Protein AF-A0A433BKZ9-F1 (afdb_monomer)

Secondary structure (DSSP, 8-state):
-PPPPPPPPP-PPP-PPP-EEEEPEEEEEEEEEEEEGGGTEEEE--BTTBPPBSSEEEEEEEEEEEEETTEEEEEEEPPS-SSS-PPPSEEEEE-TTS-EEEEEP-HHHHHHHHHHHHHTT-EEPPGGGEEES-HHHHHHHS-GGGGGG-EE-SSGGGHHHIIIIIHHHHHHTT-EEEE-TT-----S-BS-EEEEE-TTT--EEEEEE-S-B-PPPPPPPP-PPPS------S--EEEETTEEEEHHHHHHHHHHH-GGGG-HHHHHHS-TT-EEEEE-TTS-EEEEEHHHHHHHHTT-

Structure (mmCIF, N/CA/C/O backbone):
data_AF-A0A433BKZ9-F1
#
_entry.id   AF-A0A433BKZ9-F1
#
loop_
_atom_site.group_PDB
_atom_site.id
_atom_site.type_symbol
_atom_site.label_atom_id
_atom_site.label_alt_id
_atom_site.label_comp_id
_atom_site.label_asym_id
_atom_site.label_entity_id
_atom_site.label_seq_id
_atom_site.pdbx_PDB_ins_code
_atom_site.Cartn_x
_atom_site.Cartn_y
_atom_site.Cartn_z
_atom_site.occupancy
_atom_site.B_iso_or_equiv
_atom_site.auth_seq_id
_atom_site.auth_comp_id
_atom_site.auth_asym_id
_atom_site.auth_atom_id
_atom_site.pdbx_PDB_model_num
ATOM 1 N N . MET A 1 1 ? 61.802 18.918 -57.176 1.00 47.59 1 MET A N 1
ATOM 2 C CA . MET A 1 1 ? 60.383 18.865 -56.761 1.00 47.59 1 MET A CA 1
ATOM 3 C C . MET A 1 1 ? 60.354 18.545 -55.275 1.00 47.59 1 MET A C 1
ATOM 5 O O . MET A 1 1 ? 60.933 17.523 -54.923 1.00 47.59 1 MET A O 1
ATOM 9 N N . PRO A 1 2 ? 59.812 19.404 -54.397 1.00 45.00 2 PRO A N 1
ATOM 10 C CA . PRO A 1 2 ? 59.740 19.083 -52.977 1.00 45.00 2 PRO A CA 1
ATOM 11 C C . PRO A 1 2 ? 58.643 18.036 -52.744 1.00 45.00 2 PRO A C 1
ATOM 13 O O . PRO A 1 2 ? 57.582 18.091 -53.365 1.00 45.00 2 PRO A O 1
ATOM 16 N N . ALA A 1 3 ? 58.940 17.051 -51.897 1.00 45.91 3 ALA A N 1
ATOM 17 C CA . ALA A 1 3 ? 58.036 15.965 -51.545 1.00 45.91 3 ALA A CA 1
ATOM 18 C C . ALA A 1 3 ? 56.824 16.497 -50.761 1.00 45.91 3 ALA A C 1
ATOM 20 O O . ALA A 1 3 ? 56.976 17.301 -49.842 1.00 45.91 3 ALA A O 1
ATOM 21 N N . LEU A 1 4 ? 55.626 16.044 -51.139 1.00 51.12 4 LEU A N 1
ATOM 22 C CA . LEU A 1 4 ? 54.387 16.284 -50.398 1.00 51.12 4 LEU A CA 1
ATOM 23 C C . LEU A 1 4 ? 54.501 15.706 -48.974 1.00 51.12 4 LEU A C 1
ATOM 25 O O . LEU A 1 4 ? 55.017 14.596 -48.819 1.00 51.12 4 LEU A O 1
ATOM 29 N N . PRO A 1 5 ? 54.016 16.415 -47.939 1.00 57.09 5 PRO A N 1
ATOM 30 C CA . PRO A 1 5 ? 53.980 15.881 -46.584 1.00 57.09 5 PRO A CA 1
ATOM 31 C C . PRO A 1 5 ? 53.014 14.684 -46.494 1.00 57.09 5 PRO A C 1
ATOM 33 O O . PRO A 1 5 ? 52.043 14.617 -47.256 1.00 57.09 5 PRO A O 1
ATOM 36 N N . PRO A 1 6 ? 53.256 13.734 -45.571 1.00 55.88 6 PRO A N 1
ATOM 37 C CA . PRO A 1 6 ? 52.400 12.569 -45.403 1.00 55.88 6 PRO A CA 1
ATOM 38 C C . PRO A 1 6 ? 50.992 12.991 -44.975 1.00 55.88 6 PRO A C 1
ATOM 40 O O . PRO A 1 6 ? 50.806 13.830 -44.092 1.00 55.88 6 PRO A O 1
ATOM 43 N N . SER A 1 7 ? 49.997 12.395 -45.626 1.00 55.34 7 SER A N 1
ATOM 44 C CA . SER A 1 7 ? 48.578 12.559 -45.328 1.00 55.34 7 SER A CA 1
ATOM 45 C C . SER A 1 7 ? 48.317 12.173 -43.870 1.00 55.34 7 SER A C 1
ATOM 47 O O . SER A 1 7 ? 48.603 11.045 -43.470 1.00 55.34 7 SER A O 1
ATOM 49 N N . LEU A 1 8 ? 47.775 13.096 -43.071 1.00 53.03 8 LEU A N 1
ATOM 50 C CA . LEU A 1 8 ? 47.242 12.760 -41.751 1.00 53.03 8 LEU A CA 1
ATOM 51 C C . LEU A 1 8 ? 46.158 11.679 -41.920 1.00 53.03 8 LEU A C 1
ATOM 53 O O . LEU A 1 8 ? 45.312 11.817 -42.811 1.00 53.03 8 LEU A O 1
ATOM 57 N N . PRO A 1 9 ? 46.159 10.611 -41.101 1.00 56.88 9 PRO A N 1
ATOM 58 C CA . PRO A 1 9 ? 45.081 9.634 -41.129 1.00 56.88 9 PRO A CA 1
ATOM 59 C C . PRO A 1 9 ? 43.752 10.340 -40.820 1.00 56.88 9 PRO A C 1
ATOM 61 O O . PRO A 1 9 ? 43.748 11.318 -40.064 1.00 56.88 9 PRO A O 1
ATOM 64 N N . PRO A 1 10 ? 42.620 9.878 -41.381 1.00 52.62 10 PRO A N 1
ATOM 65 C CA . PRO A 1 10 ? 41.327 10.461 -41.067 1.00 52.62 10 PRO A CA 1
ATOM 66 C C . PRO A 1 10 ? 41.114 10.397 -39.554 1.00 52.62 10 PRO A C 1
ATOM 68 O O . PRO A 1 10 ? 41.170 9.324 -38.947 1.00 52.62 10 PRO A O 1
ATOM 71 N N . SER A 1 11 ? 40.889 11.557 -38.940 1.00 53.94 11 SER A N 1
ATOM 72 C CA . SER A 1 11 ? 40.415 11.644 -37.569 1.00 53.94 11 SER A CA 1
ATOM 73 C C . SER A 1 11 ? 39.039 10.989 -37.523 1.00 53.94 11 SER A C 1
ATOM 75 O O . SER A 1 11 ? 38.030 11.561 -37.935 1.00 53.94 11 SER A O 1
ATOM 77 N N . PHE A 1 12 ? 38.989 9.744 -37.054 1.00 46.69 12 PHE A N 1
ATOM 78 C CA . PHE A 1 12 ? 37.719 9.147 -36.681 1.00 46.69 12 PHE A CA 1
ATOM 79 C C . PHE A 1 12 ? 37.115 10.042 -35.592 1.00 46.69 12 PHE A C 1
ATOM 81 O O . PHE A 1 12 ? 37.808 10.333 -34.610 1.00 46.69 12 PHE A O 1
ATOM 88 N N . PRO A 1 13 ? 35.862 10.511 -35.739 1.00 52.56 13 PRO A N 1
ATOM 89 C CA . PRO A 1 13 ? 35.204 11.201 -34.642 1.00 52.56 13 PRO A CA 1
ATOM 90 C C . PRO A 1 13 ? 35.252 10.283 -33.413 1.00 52.56 13 PRO A C 1
ATOM 92 O O . PRO A 1 13 ? 35.199 9.056 -33.583 1.00 52.56 13 PRO A O 1
ATOM 95 N N . PRO A 1 14 ? 35.356 10.826 -32.185 1.00 48.19 14 PRO A N 1
ATOM 96 C CA . PRO A 1 14 ? 35.257 9.998 -30.991 1.00 48.19 14 PRO A CA 1
ATOM 97 C C . PRO A 1 14 ? 33.993 9.151 -31.135 1.00 48.19 14 PRO A C 1
ATOM 99 O O . PRO A 1 14 ? 32.916 9.697 -31.402 1.00 48.19 14 PRO A O 1
ATOM 102 N N . ARG A 1 15 ? 34.138 7.817 -31.069 1.00 47.16 15 ARG A N 1
ATOM 103 C CA . ARG A 1 15 ? 33.003 6.891 -31.110 1.00 47.16 15 ARG A CA 1
ATOM 104 C C . ARG A 1 15 ? 31.993 7.423 -30.104 1.00 47.16 15 ARG A C 1
ATOM 106 O O . ARG A 1 15 ? 32.271 7.404 -28.907 1.00 47.16 15 ARG A O 1
ATOM 113 N N . ARG A 1 16 ? 30.852 7.932 -30.585 1.00 50.72 16 ARG A N 1
ATOM 114 C CA . ARG A 1 16 ? 29.724 8.231 -29.703 1.00 50.72 16 ARG A CA 1
ATOM 115 C C . ARG A 1 16 ? 29.501 6.946 -28.905 1.00 50.72 16 ARG A C 1
ATOM 117 O O . ARG A 1 16 ? 29.380 5.906 -29.561 1.00 50.72 16 ARG A O 1
ATOM 124 N N . PRO A 1 17 ? 29.540 6.967 -27.560 1.00 55.03 17 PRO A N 1
ATOM 125 C CA . PRO A 1 17 ? 29.264 5.767 -26.788 1.00 55.03 17 PRO A CA 1
ATOM 126 C C . PRO A 1 17 ? 27.938 5.209 -27.306 1.00 55.03 17 PRO A C 1
ATOM 128 O O . PRO A 1 17 ? 26.942 5.932 -27.384 1.00 55.03 17 PRO A O 1
ATOM 131 N N . GLY A 1 18 ? 27.983 3.986 -27.837 1.00 60.47 18 GLY A N 1
ATOM 132 C CA . GLY A 1 18 ? 26.833 3.388 -28.502 1.00 60.47 18 GLY A CA 1
ATOM 133 C C . GLY A 1 18 ? 25.679 3.313 -27.513 1.00 60.47 18 GLY A C 1
ATOM 134 O O . GLY A 1 18 ? 25.880 2.890 -26.379 1.00 60.47 18 GLY A O 1
ATOM 135 N N . LEU A 1 19 ? 24.487 3.744 -27.929 1.00 64.69 19 LEU A N 1
ATOM 136 C CA . LEU A 1 19 ? 23.288 3.649 -27.104 1.00 64.69 19 LEU A CA 1
ATOM 137 C C . LEU A 1 19 ? 22.998 2.165 -26.848 1.00 64.69 19 LEU A C 1
ATOM 139 O O . LEU A 1 19 ? 22.532 1.452 -27.742 1.00 64.69 19 LEU A O 1
ATOM 143 N N . ARG A 1 20 ? 23.309 1.682 -25.644 1.00 79.00 20 ARG A N 1
ATOM 144 C CA . ARG A 1 20 ? 23.041 0.295 -25.268 1.00 79.00 20 ARG A CA 1
ATOM 145 C C . ARG A 1 20 ? 21.554 0.160 -24.975 1.00 79.00 20 ARG A C 1
ATOM 147 O O . ARG A 1 20 ? 21.018 0.871 -24.133 1.00 79.00 20 ARG A O 1
ATOM 154 N N . THR A 1 21 ? 20.893 -0.756 -25.666 1.00 81.56 21 THR A N 1
ATOM 155 C CA . THR A 1 21 ? 19.464 -1.017 -25.472 1.00 81.56 21 THR A CA 1
ATOM 156 C C . THR A 1 21 ? 19.288 -2.191 -24.518 1.00 81.56 21 THR A C 1
ATOM 158 O O . THR A 1 21 ? 19.955 -3.215 -24.676 1.00 81.56 21 THR A O 1
ATOM 161 N N . VAL A 1 22 ? 18.419 -2.043 -23.520 1.00 83.94 22 VAL A N 1
ATOM 162 C CA . VAL A 1 22 ? 18.112 -3.088 -22.536 1.00 83.94 22 VAL A CA 1
ATOM 163 C C . VAL A 1 22 ? 16.607 -3.261 -22.396 1.00 83.94 22 VAL A C 1
ATOM 165 O O . VAL A 1 22 ? 15.847 -2.292 -22.414 1.00 83.94 22 VAL A O 1
ATOM 168 N N . GLN A 1 23 ? 16.178 -4.508 -22.241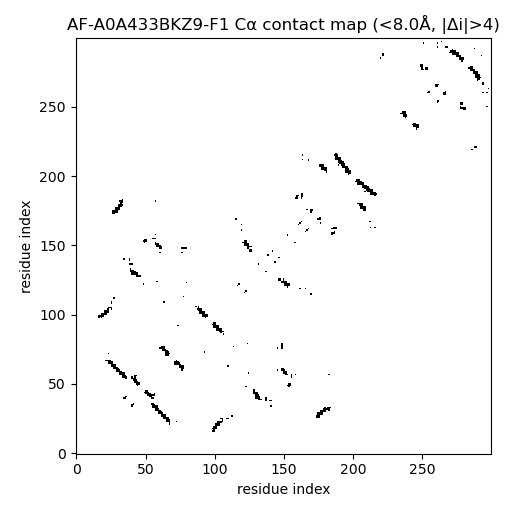 1.00 84.94 23 GLN A N 1
ATOM 169 C CA . GLN A 1 23 ? 14.799 -4.841 -21.918 1.00 84.94 23 GLN A CA 1
ATOM 170 C C . GLN A 1 23 ? 14.713 -5.097 -20.416 1.00 84.94 23 GLN A C 1
ATOM 172 O O . GLN A 1 23 ? 15.353 -6.016 -19.907 1.00 84.94 23 GLN A O 1
ATOM 177 N N . GLY A 1 24 ? 13.973 -4.250 -19.703 1.00 80.62 24 GLY A N 1
ATOM 178 C CA . GLY A 1 24 ? 13.767 -4.416 -18.269 1.00 80.62 24 GLY A CA 1
ATOM 179 C C . GLY A 1 24 ? 12.511 -5.227 -17.984 1.00 80.62 24 GLY A C 1
ATOM 180 O O . GLY A 1 24 ? 11.490 -5.060 -18.649 1.00 80.62 24 GLY A O 1
ATOM 181 N N . ARG A 1 25 ? 12.570 -6.079 -16.961 1.00 86.88 25 ARG A N 1
ATOM 182 C CA . ARG A 1 25 ? 11.393 -6.751 -16.412 1.00 86.88 25 ARG A CA 1
ATOM 183 C C . ARG A 1 25 ? 10.688 -5.807 -15.446 1.00 86.88 25 ARG A C 1
ATOM 185 O O . ARG A 1 25 ? 11.278 -5.402 -14.441 1.00 86.88 25 ARG A O 1
ATOM 192 N N . LEU A 1 26 ? 9.421 -5.504 -15.712 1.00 89.31 26 LEU A N 1
ATOM 193 C CA . LEU A 1 26 ? 8.591 -4.757 -14.774 1.00 89.31 26 LEU A CA 1
ATOM 194 C C . LEU A 1 26 ? 8.336 -5.596 -13.516 1.00 89.31 26 LEU A C 1
ATOM 196 O O . LEU A 1 26 ? 7.917 -6.749 -13.587 1.00 89.31 26 LEU A O 1
ATOM 200 N N . THR A 1 27 ? 8.589 -5.005 -12.356 1.00 88.12 27 THR A N 1
ATOM 201 C CA . THR A 1 27 ? 8.263 -5.570 -11.048 1.00 88.12 27 THR A CA 1
ATOM 202 C C . THR A 1 27 ? 7.540 -4.494 -10.243 1.00 88.12 27 THR A C 1
ATOM 204 O O . THR A 1 27 ? 8.201 -3.676 -9.609 1.00 88.12 27 THR A O 1
ATOM 207 N N . PRO A 1 28 ? 6.202 -4.432 -10.288 1.00 91.62 28 PRO A N 1
ATOM 208 C CA . PRO A 1 28 ? 5.446 -3.428 -9.548 1.00 91.62 28 PRO A CA 1
ATOM 209 C C . PRO A 1 28 ? 5.763 -3.467 -8.052 1.00 91.62 28 PRO A C 1
ATOM 211 O O . PRO A 1 28 ? 5.896 -4.549 -7.480 1.00 91.62 28 PRO A O 1
ATOM 214 N N . CYS A 1 29 ? 5.872 -2.306 -7.416 1.00 90.69 29 CYS A N 1
ATOM 215 C CA . CYS A 1 29 ? 6.110 -2.187 -5.984 1.00 90.69 29 CYS A CA 1
ATOM 216 C C . CYS A 1 29 ? 4.952 -1.428 -5.334 1.00 90.69 29 CYS A C 1
ATOM 218 O O . CYS A 1 29 ? 4.802 -0.229 -5.555 1.00 90.69 29 CYS A O 1
ATOM 220 N N . LEU A 1 30 ? 4.134 -2.128 -4.551 1.00 92.94 30 LEU A N 1
ATOM 221 C CA . LEU A 1 30 ? 3.094 -1.543 -3.712 1.00 92.94 30 LEU A CA 1
ATOM 222 C C . LEU A 1 30 ? 3.681 -1.275 -2.328 1.00 92.94 30 LEU A C 1
ATOM 224 O O . LEU A 1 30 ? 4.137 -2.205 -1.664 1.00 92.94 30 LEU A O 1
ATOM 228 N N . THR A 1 31 ? 3.626 -0.028 -1.873 1.00 91.38 31 THR A N 1
ATOM 229 C CA . THR A 1 31 ? 3.987 0.327 -0.498 1.00 91.38 31 THR A CA 1
ATOM 230 C C . THR A 1 31 ? 2.745 0.710 0.291 1.00 91.38 31 THR A C 1
ATOM 232 O O . THR A 1 31 ? 1.930 1.487 -0.200 1.00 91.38 31 THR A O 1
ATOM 235 N N . LEU A 1 32 ? 2.613 0.173 1.503 1.00 92.81 32 LEU A N 1
ATOM 236 C CA . LEU A 1 32 ? 1.505 0.398 2.429 1.00 92.81 32 LEU A CA 1
ATOM 237 C C . LEU A 1 32 ? 2.003 1.098 3.693 1.00 92.81 32 LEU A C 1
ATOM 239 O O . LEU A 1 32 ? 3.013 0.701 4.275 1.00 92.81 32 LEU A O 1
ATOM 243 N N . GLN A 1 33 ? 1.268 2.108 4.143 1.00 92.06 33 GLN A N 1
ATOM 244 C CA . GLN A 1 33 ? 1.552 2.839 5.373 1.00 92.06 33 GLN A CA 1
ATOM 245 C C . GLN A 1 33 ? 0.253 3.190 6.076 1.00 92.06 33 GLN A C 1
ATOM 247 O O . GLN A 1 33 ? -0.697 3.658 5.453 1.00 92.06 33 GLN A O 1
ATOM 252 N N . THR A 1 34 ? 0.237 3.018 7.389 1.00 92.81 34 THR A N 1
ATOM 253 C CA . THR A 1 34 ? -0.870 3.464 8.222 1.00 92.81 34 THR A CA 1
ATOM 254 C C . THR A 1 34 ? -0.475 4.753 8.926 1.00 92.81 34 THR A C 1
ATOM 256 O O . THR A 1 34 ? 0.483 4.765 9.689 1.00 92.81 34 THR A O 1
ATOM 259 N N . LEU A 1 35 ? -1.198 5.836 8.641 1.00 91.88 35 LEU A N 1
ATOM 260 C CA . LEU A 1 35 ? -0.990 7.152 9.238 1.00 91.88 35 LEU A CA 1
ATOM 261 C C . LEU A 1 35 ? -1.921 7.340 10.436 1.00 91.88 35 LEU A C 1
ATOM 263 O O . LEU A 1 35 ? -3.109 7.013 10.372 1.00 91.88 35 LEU A O 1
ATOM 267 N N . SER A 1 36 ? -1.383 7.895 11.513 1.00 91.31 36 SER A N 1
ATOM 268 C CA . SER A 1 36 ? -2.059 8.080 12.795 1.00 91.31 36 SER A CA 1
ATOM 269 C C . SER A 1 36 ? -1.853 9.494 13.349 1.00 91.31 36 SER A C 1
ATOM 271 O O . SER A 1 36 ? -1.131 10.319 12.783 1.00 91.31 36 SER A O 1
ATOM 273 N N . ARG A 1 37 ? -2.434 9.775 14.523 1.00 89.12 37 ARG A N 1
ATOM 274 C CA . ARG A 1 37 ? -2.154 11.025 15.253 1.00 89.12 37 ARG A CA 1
ATOM 275 C C . ARG A 1 37 ? -0.677 11.198 15.619 1.00 89.12 37 ARG A C 1
ATOM 277 O O . ARG A 1 37 ? -0.237 12.339 15.740 1.00 89.12 37 ARG A O 1
ATOM 284 N N . GLY A 1 38 ? 0.071 10.102 15.788 1.00 87.19 38 GLY A N 1
ATOM 285 C CA . GLY A 1 38 ? 1.512 10.141 16.061 1.00 87.19 38 GLY A CA 1
ATOM 286 C C . GLY A 1 38 ? 2.309 10.755 14.908 1.00 87.19 38 GLY A C 1
ATOM 287 O O . GLY A 1 38 ? 3.248 11.505 15.146 1.00 87.19 38 GLY A O 1
ATOM 288 N N . ASP A 1 39 ? 1.847 10.539 13.676 1.00 87.69 39 ASP A N 1
ATOM 289 C CA . ASP A 1 39 ? 2.421 11.103 12.447 1.00 87.69 39 ASP A CA 1
ATOM 290 C C . ASP A 1 39 ? 1.936 12.540 12.183 1.00 87.69 39 ASP A C 1
ATOM 292 O O . ASP A 1 39 ? 2.302 13.176 11.199 1.00 87.69 39 ASP A O 1
ATOM 296 N N . GLY A 1 40 ? 1.070 13.065 13.054 1.00 89.56 40 GLY A N 1
ATOM 297 C CA . GLY A 1 40 ? 0.454 14.377 12.917 1.00 89.56 40 GLY A CA 1
ATOM 298 C C . GLY A 1 40 ? -0.753 14.427 11.982 1.00 89.56 40 GLY A C 1
ATOM 299 O O . GLY A 1 40 ? -1.199 15.525 11.639 1.00 89.56 40 GLY A O 1
ATOM 300 N N . LEU A 1 41 ? -1.314 13.274 11.610 1.00 93.25 41 LEU A N 1
ATOM 301 C CA . LEU A 1 41 ? -2.577 13.202 10.886 1.00 93.25 41 LEU A CA 1
ATOM 302 C C . LEU A 1 41 ? -3.756 13.534 11.819 1.00 93.25 41 LEU A C 1
ATOM 304 O O . LEU A 1 41 ? -3.867 13.033 12.939 1.00 93.25 41 LEU A O 1
ATOM 308 N N . LEU A 1 42 ? -4.668 14.374 11.340 1.00 92.81 42 LEU A N 1
ATOM 309 C CA . LEU A 1 42 ? -5.915 14.733 12.016 1.00 92.81 42 LEU A CA 1
ATOM 310 C C . LEU A 1 42 ? -7.114 13.941 11.491 1.00 92.81 42 LEU A C 1
ATOM 312 O O . LEU A 1 42 ? -8.067 13.732 12.241 1.00 92.81 42 LEU A O 1
ATOM 316 N N . GLY A 1 43 ? -7.060 13.508 10.230 1.00 93.00 43 GLY A N 1
ATOM 317 C CA . GLY A 1 43 ? -8.081 12.677 9.606 1.00 93.00 43 GLY A CA 1
ATOM 318 C C . GLY A 1 43 ? -8.079 12.760 8.081 1.00 93.00 43 GLY A C 1
ATOM 319 O O . GLY A 1 43 ? -7.212 13.381 7.468 1.00 93.00 43 GLY A O 1
ATOM 320 N N . LEU A 1 44 ? -9.095 12.158 7.472 1.00 94.88 44 LEU A N 1
ATOM 321 C CA . LEU A 1 44 ? -9.373 12.193 6.037 1.00 94.88 44 LEU A CA 1
ATOM 322 C C . LEU A 1 44 ? -10.712 12.892 5.790 1.00 94.88 44 LEU A C 1
ATOM 324 O O . LEU A 1 44 ? -11.710 12.567 6.437 1.00 94.88 44 LEU A O 1
ATOM 328 N N . LEU A 1 45 ? -10.734 13.843 4.857 1.00 93.94 45 LEU A N 1
ATOM 329 C CA . LEU A 1 45 ? -11.966 14.459 4.363 1.00 93.94 45 LEU A CA 1
ATOM 330 C C . LEU A 1 45 ? -12.739 13.500 3.450 1.00 93.94 45 LEU A C 1
ATOM 332 O O . LEU A 1 45 ? -12.159 12.673 2.749 1.00 93.94 45 LEU A O 1
ATOM 336 N N . ARG A 1 46 ? -14.067 13.649 3.418 1.00 92.06 46 ARG A N 1
ATOM 337 C CA . ARG A 1 46 ? -14.925 12.914 2.481 1.00 92.06 46 ARG A CA 1
ATOM 338 C C . ARG A 1 46 ? -14.584 13.289 1.035 1.00 92.06 46 ARG A C 1
ATOM 340 O O . ARG A 1 46 ? -14.605 14.470 0.700 1.00 92.06 46 ARG A O 1
ATOM 347 N N . ASP A 1 47 ? -14.394 12.293 0.171 1.00 88.75 47 ASP A N 1
ATOM 348 C CA . ASP A 1 47 ? -14.217 12.487 -1.276 1.00 88.75 47 ASP A CA 1
ATOM 349 C C . ASP A 1 47 ? -14.568 11.243 -2.078 1.00 88.75 47 ASP A C 1
ATOM 351 O O . ASP A 1 47 ? -14.008 10.174 -1.852 1.00 88.75 47 ASP A O 1
ATOM 355 N N . GLY A 1 48 ? -15.474 11.386 -3.046 1.00 88.69 48 GLY A N 1
ATOM 356 C CA . GLY A 1 48 ? -15.925 10.271 -3.875 1.00 88.69 48 GLY A CA 1
ATOM 357 C C . GLY A 1 48 ? -16.371 9.072 -3.031 1.00 88.69 48 GLY A C 1
ATOM 358 O O . GLY A 1 48 ? -17.360 9.155 -2.302 1.00 88.69 48 GLY A O 1
ATOM 359 N N . VAL A 1 49 ? -15.625 7.969 -3.139 1.00 90.81 49 VAL A N 1
ATOM 360 C CA . VAL A 1 49 ? -15.867 6.705 -2.418 1.00 90.81 49 VAL A CA 1
ATOM 361 C C . VAL A 1 49 ? -15.362 6.708 -0.971 1.00 90.81 49 VAL A C 1
ATOM 363 O O . VAL A 1 49 ? -15.700 5.807 -0.207 1.00 90.81 49 VAL A O 1
ATOM 366 N N . PHE A 1 50 ? -14.553 7.693 -0.579 1.00 92.94 50 PHE A N 1
ATOM 367 C CA . PHE A 1 50 ? -13.980 7.781 0.759 1.00 92.94 50 PHE A CA 1
ATOM 368 C C . PHE A 1 50 ? -14.924 8.518 1.708 1.00 92.94 50 PHE A C 1
ATOM 370 O O . PHE A 1 50 ? -15.246 9.695 1.513 1.00 92.94 50 PHE A O 1
ATOM 377 N N . GLY A 1 51 ? -15.347 7.824 2.766 1.00 90.25 51 GLY A N 1
ATOM 378 C CA . GLY A 1 51 ? -15.959 8.450 3.936 1.00 90.25 51 GLY A CA 1
ATOM 379 C C . GLY A 1 51 ? -14.916 9.164 4.810 1.00 90.25 51 GLY A C 1
ATOM 380 O O . GLY A 1 51 ? -13.721 8.883 4.688 1.00 90.25 51 GLY A O 1
ATOM 381 N N . PRO A 1 52 ? -15.341 10.080 5.700 1.00 91.19 52 PRO A N 1
ATOM 382 C CA . PRO A 1 52 ? -14.425 10.728 6.631 1.00 91.19 52 PRO A CA 1
ATOM 383 C C . PRO A 1 52 ? -13.822 9.713 7.618 1.00 91.19 52 PRO A C 1
ATOM 385 O O . PRO A 1 52 ? -14.523 8.815 8.085 1.00 91.19 52 PRO A O 1
ATOM 388 N N . ARG A 1 53 ? -12.538 9.873 7.963 1.00 90.44 53 ARG A N 1
ATOM 389 C CA . ARG A 1 53 ? -11.821 9.054 8.969 1.00 90.44 53 ARG A CA 1
ATOM 390 C C . ARG A 1 53 ? -11.114 9.952 9.973 1.00 90.44 53 ARG A C 1
ATOM 392 O O . ARG A 1 53 ? -10.637 11.015 9.584 1.00 90.44 53 ARG A O 1
ATOM 399 N N . GLY A 1 54 ? -11.069 9.556 11.246 1.00 77.50 54 GLY A N 1
ATOM 400 C CA . GLY A 1 54 ? -10.685 10.468 12.335 1.00 77.50 54 GLY A CA 1
ATOM 401 C C . GLY A 1 54 ? -9.411 10.123 13.105 1.00 77.50 54 GLY A C 1
ATOM 402 O O . GLY A 1 54 ? -8.805 11.012 13.697 1.00 77.50 54 GLY A O 1
ATOM 403 N N . ASP A 1 55 ? -9.016 8.861 13.158 1.00 80.38 55 ASP A N 1
ATOM 404 C CA . ASP A 1 55 ? -7.947 8.355 14.026 1.00 80.38 55 ASP A CA 1
ATOM 405 C C . ASP A 1 55 ? -6.812 7.704 13.238 1.00 80.38 55 ASP A C 1
ATOM 407 O O . ASP A 1 55 ? -5.642 7.881 13.588 1.00 80.38 55 ASP A O 1
ATOM 411 N N . GLN A 1 56 ? -7.164 7.003 12.164 1.00 89.44 56 GLN A N 1
ATOM 412 C CA . GLN A 1 56 ? -6.240 6.233 11.355 1.00 89.44 56 GLN A CA 1
ATOM 413 C C . GLN A 1 56 ? -6.629 6.288 9.876 1.00 89.44 56 GLN A C 1
ATOM 415 O O . GLN A 1 56 ? -7.807 6.199 9.518 1.00 89.44 56 GLN A O 1
ATOM 420 N N . VAL A 1 57 ? -5.631 6.448 9.009 1.00 93.81 57 VAL A N 1
ATOM 421 C CA . VAL A 1 57 ? -5.812 6.373 7.558 1.00 93.81 57 VAL A CA 1
ATOM 422 C C . VAL A 1 57 ? -4.672 5.571 6.963 1.00 93.81 57 VAL A C 1
ATOM 424 O O . VAL A 1 57 ? -3.521 6.009 6.965 1.00 93.81 57 VAL A O 1
ATOM 427 N N . THR A 1 58 ? -4.991 4.411 6.407 1.00 94.38 58 THR A N 1
ATOM 428 C CA . THR A 1 58 ? -4.024 3.649 5.625 1.00 94.38 58 THR A CA 1
ATOM 429 C C . THR A 1 58 ? -3.992 4.148 4.191 1.00 94.38 58 THR A C 1
ATOM 431 O O . THR A 1 58 ? -5.014 4.251 3.503 1.00 94.38 58 THR A O 1
ATOM 434 N N . VAL A 1 59 ? -2.785 4.470 3.746 1.00 94.06 59 VAL A N 1
ATOM 435 C CA . VAL A 1 59 ? -2.465 4.944 2.407 1.00 94.06 59 VAL A CA 1
ATOM 436 C C . VAL A 1 59 ? -1.516 3.968 1.732 1.00 94.06 59 VAL A C 1
ATOM 438 O O . VAL A 1 59 ? -0.736 3.262 2.375 1.00 94.06 59 VAL A O 1
ATOM 441 N N . ALA A 1 60 ? -1.588 3.941 0.413 1.00 93.81 60 ALA A N 1
ATOM 442 C CA . ALA A 1 60 ? -0.721 3.151 -0.428 1.00 93.81 60 ALA A CA 1
ATOM 443 C C . ALA A 1 60 ? -0.182 3.996 -1.579 1.00 93.81 60 ALA A C 1
ATOM 445 O O . ALA A 1 60 ? -0.835 4.935 -2.031 1.00 93.81 60 ALA A O 1
ATOM 446 N N . TRP A 1 61 ? 0.985 3.646 -2.095 1.00 91.50 61 TRP A N 1
ATOM 447 C CA . TRP A 1 61 ? 1.473 4.157 -3.373 1.00 91.50 61 TRP A CA 1
ATOM 448 C C . TRP A 1 61 ? 2.141 3.036 -4.148 1.00 91.50 61 TRP A C 1
ATOM 450 O O . TRP A 1 61 ? 2.537 2.014 -3.582 1.00 91.50 61 TRP A O 1
ATOM 460 N N . VAL A 1 62 ? 2.224 3.225 -5.462 1.00 90.62 62 VAL A N 1
ATOM 461 C CA . VAL A 1 62 ? 2.754 2.213 -6.369 1.00 90.62 62 VAL A CA 1
ATOM 462 C C . VAL A 1 62 ? 3.850 2.800 -7.233 1.00 90.62 62 VAL A C 1
ATOM 464 O O . VAL A 1 62 ? 3.699 3.874 -7.814 1.00 90.62 62 VAL A O 1
ATOM 467 N N . ASP A 1 63 ? 4.933 2.045 -7.337 1.00 87.19 63 ASP A N 1
ATOM 468 C CA . ASP A 1 63 ? 6.083 2.324 -8.175 1.00 87.19 63 ASP A CA 1
ATOM 469 C C . ASP A 1 63 ? 6.247 1.239 -9.240 1.00 87.19 63 ASP A C 1
ATOM 471 O O . ASP A 1 63 ? 6.244 0.040 -8.948 1.00 87.19 63 ASP A O 1
ATOM 475 N N . TRP A 1 64 ? 6.459 1.651 -10.484 1.00 86.81 64 TRP A N 1
ATOM 476 C CA . TRP A 1 64 ? 6.994 0.784 -11.523 1.00 86.81 64 TRP A CA 1
ATOM 477 C C . TRP A 1 64 ? 8.496 0.660 -11.340 1.00 86.81 64 TRP A C 1
ATOM 479 O O . TRP A 1 64 ? 9.234 1.606 -11.604 1.00 86.81 64 TRP A O 1
ATOM 489 N N . LEU A 1 65 ? 8.946 -0.514 -10.904 1.00 85.69 65 LEU A N 1
ATOM 490 C CA . LEU A 1 65 ? 10.359 -0.815 -10.739 1.00 85.69 65 LEU A CA 1
ATOM 491 C C . LEU A 1 65 ? 10.820 -1.773 -11.836 1.00 85.69 65 LEU A C 1
ATOM 493 O O . LEU A 1 65 ? 10.387 -2.923 -11.909 1.00 85.69 65 LEU A O 1
ATOM 497 N N . TYR A 1 66 ? 11.716 -1.292 -12.688 1.00 80.81 66 TYR A N 1
ATOM 498 C CA . TYR A 1 66 ? 12.308 -2.062 -13.771 1.00 80.81 66 TYR A CA 1
ATOM 499 C C . TYR A 1 66 ? 13.609 -2.713 -13.313 1.00 80.81 66 TYR A C 1
ATOM 501 O O . TYR A 1 66 ? 14.544 -2.037 -12.876 1.00 80.81 66 TYR A O 1
ATOM 509 N N . LEU A 1 67 ? 13.659 -4.038 -13.436 1.00 75.94 67 LEU A N 1
ATOM 510 C CA . LEU A 1 67 ? 14.834 -4.849 -13.148 1.00 75.94 67 LEU A CA 1
ATOM 511 C C . LEU A 1 67 ? 15.550 -5.263 -14.436 1.00 75.94 67 LEU A C 1
ATOM 513 O O . LEU A 1 67 ? 14.903 -5.651 -15.409 1.00 75.94 67 LEU A O 1
ATOM 517 N N . VAL A 1 68 ? 16.879 -5.274 -14.411 1.00 75.06 68 VAL A N 1
ATOM 518 C CA . VAL A 1 68 ? 17.722 -5.932 -15.421 1.00 75.06 68 VAL A CA 1
ATOM 519 C C . VAL A 1 68 ? 18.710 -6.828 -14.682 1.00 75.06 68 VAL A C 1
ATOM 521 O O . VAL A 1 68 ? 19.404 -6.354 -13.789 1.00 75.06 68 VAL A O 1
ATOM 524 N N . ASN A 1 69 ? 18.764 -8.119 -15.031 1.00 76.75 69 ASN A N 1
ATOM 525 C CA . ASN A 1 69 ? 19.560 -9.128 -14.311 1.00 76.75 69 ASN A CA 1
ATOM 526 C C . ASN A 1 69 ? 19.303 -9.108 -12.787 1.00 76.75 69 ASN A C 1
ATOM 528 O O . ASN A 1 69 ? 20.239 -9.086 -11.994 1.00 76.75 69 ASN A O 1
ATOM 532 N N . ASP A 1 70 ? 18.027 -9.020 -12.397 1.00 67.62 70 ASP A N 1
ATOM 533 C CA . ASP A 1 70 ? 17.549 -8.909 -11.008 1.00 67.62 70 ASP A CA 1
ATOM 534 C C . ASP A 1 70 ? 18.014 -7.674 -10.216 1.00 67.62 70 ASP A C 1
ATOM 536 O O . ASP A 1 70 ? 17.708 -7.541 -9.029 1.00 67.62 70 ASP A O 1
ATOM 540 N N . GLN A 1 71 ? 18.668 -6.711 -10.870 1.00 67.81 71 GLN A N 1
ATOM 541 C CA . GLN A 1 71 ? 19.085 -5.451 -10.258 1.00 67.81 71 GLN A CA 1
ATOM 542 C C . GLN A 1 71 ? 18.177 -4.290 -10.683 1.00 67.81 71 GLN A C 1
ATOM 544 O O . GLN A 1 71 ? 17.795 -4.207 -11.855 1.00 67.81 71 GLN A O 1
ATOM 549 N N . PRO A 1 72 ? 17.786 -3.401 -9.748 1.00 68.69 72 PRO A N 1
ATOM 550 C CA . PRO A 1 72 ? 16.947 -2.252 -10.062 1.00 68.69 72 PRO A CA 1
ATOM 551 C C . PRO A 1 72 ? 17.702 -1.286 -10.972 1.00 68.69 72 PRO A C 1
ATOM 553 O O . PRO A 1 72 ? 18.770 -0.796 -10.619 1.00 68.69 72 PRO A O 1
ATOM 556 N N . LEU A 1 73 ? 17.139 -1.026 -12.151 1.00 72.88 73 LEU A N 1
ATOM 557 C CA . LEU A 1 73 ? 17.716 -0.117 -13.139 1.00 72.88 73 LEU A CA 1
ATOM 558 C C . LEU A 1 73 ? 17.001 1.235 -13.147 1.00 72.88 73 LEU A C 1
ATOM 560 O O . LEU A 1 73 ? 17.636 2.272 -13.312 1.00 72.88 73 LEU A O 1
ATOM 564 N N . TRP A 1 74 ? 15.676 1.225 -13.009 1.00 78.44 74 TRP 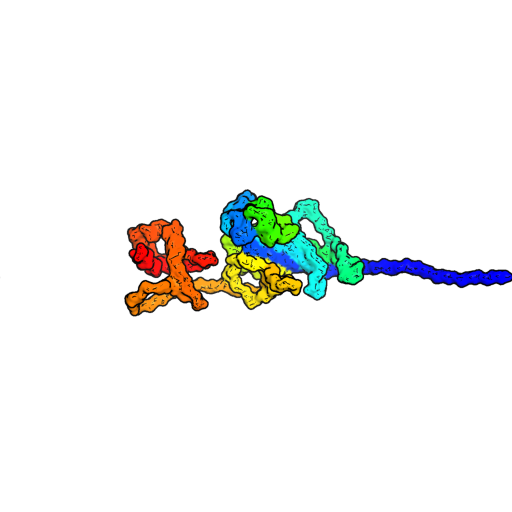A N 1
ATOM 565 C CA . TRP A 1 74 ? 14.867 2.436 -13.066 1.00 78.44 74 TRP A CA 1
ATOM 566 C C . TRP A 1 74 ? 13.570 2.273 -12.289 1.00 78.44 74 TRP A C 1
ATOM 568 O O . TRP A 1 74 ? 12.991 1.186 -12.254 1.00 78.44 74 TRP A O 1
ATOM 578 N N . GLN A 1 75 ? 13.112 3.369 -11.694 1.00 81.06 75 GLN A N 1
ATOM 579 C CA . GLN A 1 75 ? 11.872 3.433 -10.942 1.00 81.06 75 GLN A CA 1
ATOM 580 C C . GLN A 1 75 ? 11.091 4.688 -11.327 1.00 81.06 75 GLN A C 1
ATOM 582 O O . GLN A 1 75 ? 11.671 5.760 -11.495 1.00 81.06 75 GLN A O 1
ATOM 587 N N . THR A 1 76 ? 9.771 4.567 -11.425 1.00 82.25 76 THR A N 1
ATOM 588 C CA . THR A 1 76 ? 8.871 5.714 -11.575 1.00 82.25 76 THR A CA 1
ATOM 589 C C . THR A 1 76 ? 7.541 5.465 -10.870 1.00 82.25 76 THR A C 1
ATOM 591 O O . THR A 1 76 ? 7.139 4.315 -10.701 1.00 82.25 76 THR A O 1
ATOM 594 N N . SER A 1 77 ? 6.834 6.527 -10.484 1.00 85.06 77 SER A N 1
ATOM 595 C CA . SER A 1 77 ? 5.502 6.405 -9.886 1.00 85.06 77 SER A CA 1
ATOM 596 C C . SER A 1 77 ? 4.490 5.865 -10.902 1.00 85.06 77 SER A C 1
ATOM 598 O O . SER A 1 77 ? 4.456 6.292 -12.060 1.00 85.06 77 SER A O 1
ATOM 600 N N . ALA A 1 78 ? 3.627 4.945 -10.470 1.00 83.94 78 ALA A N 1
ATOM 601 C CA . ALA A 1 78 ? 2.568 4.417 -11.320 1.00 83.94 78 ALA A CA 1
ATOM 602 C C . ALA A 1 78 ? 1.511 5.501 -11.622 1.00 83.94 78 ALA A C 1
ATOM 604 O O . ALA A 1 78 ? 1.097 6.242 -10.723 1.00 83.94 78 ALA A O 1
ATOM 605 N N . PRO A 1 79 ? 1.029 5.610 -12.874 1.00 76.62 79 PRO A N 1
ATOM 606 C CA . PRO A 1 79 ? 0.044 6.614 -13.238 1.00 76.62 79 PRO A CA 1
ATOM 607 C C . PRO A 1 79 ? -1.311 6.317 -12.583 1.00 76.62 79 PRO A C 1
ATOM 609 O O . PRO A 1 79 ? -1.823 5.199 -12.621 1.00 76.62 79 PRO A O 1
ATOM 612 N N . ARG A 1 80 ? -1.944 7.353 -12.026 1.00 76.19 80 ARG A N 1
ATOM 613 C CA . ARG A 1 80 ? -3.277 7.260 -11.396 1.00 76.19 80 ARG A CA 1
ATOM 614 C C . ARG A 1 80 ? -4.431 7.258 -12.397 1.00 76.19 80 ARG A C 1
ATOM 616 O O . ARG A 1 80 ? -5.523 6.767 -12.105 1.00 76.19 80 ARG A O 1
ATOM 623 N N . SER A 1 81 ? -4.190 7.816 -13.580 1.00 68.25 81 SER A N 1
ATOM 624 C CA . SER A 1 81 ? -5.141 7.900 -14.685 1.00 68.25 81 SER A CA 1
ATOM 625 C C . SER A 1 81 ? -4.461 7.481 -15.981 1.00 68.25 81 SER A C 1
ATOM 627 O O . SER A 1 81 ? -3.336 7.891 -16.253 1.00 68.25 81 SER A O 1
ATOM 629 N N . VAL A 1 82 ? -5.169 6.684 -16.781 1.00 60.22 82 VAL A N 1
ATOM 630 C CA . VAL A 1 82 ? -4.765 6.313 -18.149 1.00 60.22 82 VAL A CA 1
ATOM 631 C C . VAL A 1 82 ? -5.320 7.324 -19.170 1.00 60.22 82 VAL A C 1
ATOM 633 O O . VAL A 1 82 ? -4.913 7.349 -20.329 1.00 60.22 82 VAL A O 1
ATOM 636 N N . LEU A 1 83 ? -6.244 8.196 -18.747 1.00 52.16 83 LEU A N 1
ATOM 637 C CA . LEU A 1 83 ? -6.821 9.240 -19.589 1.00 52.16 83 LEU A CA 1
ATOM 638 C C . LEU A 1 83 ? -5.848 10.422 -19.668 1.00 52.16 83 LEU A C 1
ATOM 640 O O . LEU A 1 83 ? -5.662 11.130 -18.681 1.00 52.16 83 LEU A O 1
ATOM 644 N N . GLY A 1 84 ? -5.248 10.632 -20.843 1.00 52.72 84 GLY A N 1
ATOM 645 C CA . GLY A 1 84 ? -4.539 11.873 -21.190 1.00 52.72 84 GLY A CA 1
ATOM 646 C C . GLY A 1 84 ? -3.065 11.733 -21.576 1.00 52.72 84 GLY A C 1
ATOM 647 O O . GLY A 1 84 ? -2.552 12.632 -22.234 1.00 52.72 84 GLY A O 1
ATOM 648 N N . SER A 1 85 ? -2.406 10.610 -21.269 1.00 60.41 85 SER A N 1
ATOM 649 C CA . SER A 1 85 ? -0.985 10.414 -21.596 1.00 60.41 85 SER A CA 1
ATOM 650 C C . SER A 1 85 ? -0.704 8.974 -22.011 1.00 60.41 85 SER A C 1
ATOM 652 O O . SER A 1 85 ? -0.895 8.049 -21.225 1.00 60.41 85 SER A O 1
ATOM 654 N N . ARG A 1 86 ? -0.219 8.773 -23.244 1.00 66.88 86 ARG A N 1
ATOM 655 C CA . ARG A 1 86 ? 0.364 7.486 -23.647 1.00 66.88 86 ARG A CA 1
ATOM 656 C C . ARG A 1 86 ? 1.805 7.437 -23.136 1.00 66.88 86 ARG A C 1
ATOM 658 O O . ARG A 1 86 ? 2.592 8.287 -23.557 1.00 66.88 86 ARG A O 1
ATOM 665 N N . PRO A 1 87 ? 2.162 6.495 -22.247 1.00 75.50 87 PRO A N 1
ATOM 666 C CA . PRO A 1 87 ? 3.544 6.348 -21.816 1.00 75.50 87 PRO A CA 1
ATOM 667 C C . PRO A 1 87 ? 4.433 6.041 -23.024 1.00 75.50 87 PRO A C 1
ATOM 669 O O . PRO A 1 87 ? 4.044 5.297 -23.929 1.00 75.50 87 PRO A O 1
ATOM 672 N N . LEU A 1 88 ? 5.624 6.640 -23.050 1.00 82.75 88 LEU A N 1
ATOM 673 C CA . LEU A 1 88 ? 6.612 6.336 -24.077 1.00 82.75 88 LEU A CA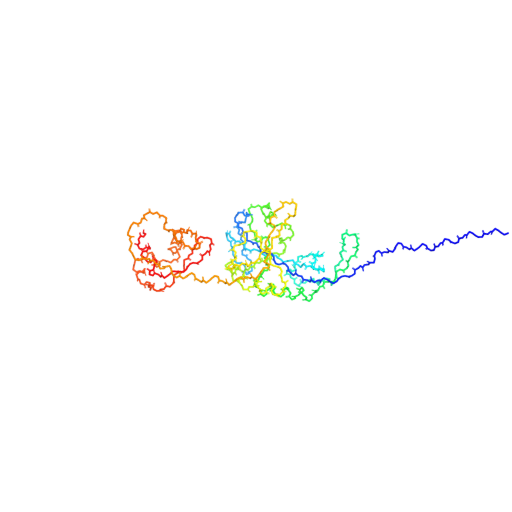 1
ATOM 674 C C . LEU A 1 88 ? 7.092 4.886 -23.898 1.00 82.75 88 LEU A C 1
ATOM 676 O O . LEU A 1 88 ? 7.328 4.463 -22.767 1.00 82.75 88 LEU A O 1
ATOM 680 N N . PRO A 1 89 ? 7.280 4.124 -24.989 1.00 85.19 89 PRO A N 1
ATOM 681 C CA . PRO A 1 89 ? 7.728 2.732 -24.913 1.00 85.19 89 PRO A CA 1
ATOM 682 C C . PRO A 1 89 ? 9.203 2.598 -24.511 1.00 85.19 89 PRO A C 1
ATOM 684 O O . PRO A 1 89 ? 9.679 1.493 -24.263 1.00 85.19 89 PRO A O 1
ATOM 687 N N . THR A 1 90 ? 9.943 3.707 -24.471 1.00 86.31 90 THR A N 1
ATOM 688 C CA . THR A 1 90 ? 11.366 3.724 -24.143 1.00 86.31 90 THR A CA 1
ATOM 689 C C . THR A 1 90 ? 11.705 4.883 -23.225 1.00 86.31 90 THR A C 1
ATOM 691 O O . THR A 1 90 ? 11.265 6.003 -23.482 1.00 86.31 90 THR A O 1
ATOM 694 N N . GLU A 1 91 ? 12.560 4.622 -22.244 1.00 84.19 91 GLU A N 1
ATOM 695 C CA . GLU A 1 91 ? 13.127 5.620 -21.341 1.00 84.19 91 GLU A CA 1
ATOM 696 C C . GLU A 1 91 ? 14.638 5.729 -21.578 1.00 84.19 91 GLU A C 1
ATOM 698 O O . GLU A 1 91 ? 15.334 4.717 -21.701 1.00 84.19 91 GLU A O 1
ATOM 703 N N . ARG A 1 92 ? 15.162 6.956 -21.664 1.00 85.75 92 ARG A N 1
ATOM 704 C CA . ARG A 1 92 ? 16.608 7.193 -21.763 1.00 85.75 92 ARG A CA 1
ATOM 705 C C . ARG A 1 92 ? 17.185 7.359 -20.367 1.00 85.75 92 ARG A C 1
ATOM 707 O O . ARG A 1 92 ? 16.86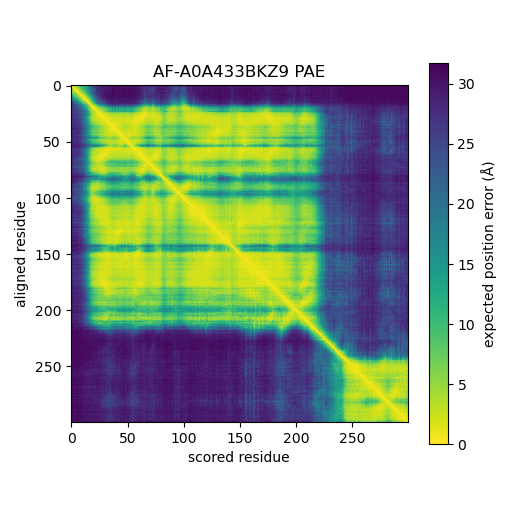0 8.315 -19.675 1.00 85.75 92 ARG A O 1
ATOM 714 N N . LEU A 1 93 ? 18.067 6.446 -19.999 1.00 81.81 93 LEU A N 1
ATOM 715 C CA . LEU A 1 93 ? 18.759 6.412 -18.722 1.00 81.81 93 LEU A CA 1
ATOM 716 C C . LEU A 1 93 ? 20.246 6.686 -18.923 1.00 81.81 93 LEU A C 1
ATOM 718 O O . LEU A 1 93 ? 20.791 6.511 -20.016 1.00 81.81 93 LEU A O 1
ATOM 722 N N . THR A 1 94 ? 20.902 7.056 -17.836 1.00 73.81 94 THR A N 1
ATOM 723 C CA . THR A 1 94 ? 22.357 7.150 -17.760 1.00 73.81 94 THR A CA 1
ATOM 724 C C . THR A 1 94 ? 22.821 6.113 -16.749 1.00 73.81 94 THR A C 1
ATOM 726 O O . THR A 1 94 ? 22.315 6.091 -15.628 1.00 73.81 94 THR A O 1
ATOM 729 N N . ASP A 1 95 ? 23.726 5.221 -17.146 1.00 68.81 95 ASP A N 1
ATOM 730 C CA . ASP A 1 95 ? 24.286 4.227 -16.231 1.00 68.81 95 ASP A CA 1
ATOM 731 C C . ASP A 1 95 ? 25.332 4.839 -15.278 1.00 68.81 95 ASP A C 1
ATOM 733 O O . ASP A 1 95 ? 25.712 6.006 -15.392 1.00 68.81 95 ASP A O 1
ATOM 737 N N . ALA A 1 96 ? 25.832 4.030 -14.338 1.00 64.12 96 ALA A N 1
ATOM 738 C CA . ALA A 1 96 ? 26.854 4.450 -13.376 1.00 64.12 96 ALA A CA 1
ATOM 739 C C . ALA A 1 96 ? 28.187 4.884 -14.025 1.00 64.12 96 ALA A C 1
ATOM 741 O O . ALA A 1 96 ? 28.975 5.585 -13.396 1.00 64.12 96 ALA A O 1
ATOM 742 N N . ASN A 1 97 ? 28.437 4.499 -15.280 1.00 68.19 97 ASN A N 1
ATOM 743 C CA . ASN A 1 97 ? 29.631 4.863 -16.043 1.00 68.19 97 ASN A CA 1
ATOM 744 C C . ASN A 1 97 ? 29.401 6.099 -16.934 1.00 68.19 97 ASN A C 1
ATOM 746 O O . ASN A 1 97 ? 30.261 6.435 -17.752 1.00 68.19 97 ASN A O 1
ATOM 750 N N . GLY A 1 98 ? 28.242 6.760 -16.822 1.00 70.31 98 GLY A N 1
ATOM 751 C CA . GLY A 1 98 ? 27.872 7.908 -17.648 1.00 70.31 98 GLY A CA 1
ATOM 752 C C . GLY A 1 98 ? 27.468 7.547 -19.082 1.00 70.31 98 GLY A C 1
ATOM 753 O O . GLY A 1 98 ? 27.353 8.440 -19.925 1.00 70.31 98 GLY A O 1
ATOM 754 N N . GLN A 1 99 ? 27.268 6.266 -19.398 1.00 75.19 99 GLN A N 1
ATOM 755 C CA . GLN A 1 99 ? 26.830 5.823 -20.720 1.00 75.19 99 GLN A CA 1
ATOM 756 C C . GLN A 1 99 ? 25.309 5.899 -20.838 1.00 75.19 99 GLN A C 1
ATOM 758 O O . GLN A 1 99 ? 24.565 5.549 -19.922 1.00 75.19 99 GLN A O 1
ATOM 763 N N . ALA A 1 100 ? 24.837 6.332 -22.008 1.00 78.50 100 ALA A N 1
ATOM 764 C CA . ALA A 1 100 ? 23.415 6.371 -22.304 1.00 78.50 100 ALA A CA 1
ATOM 765 C C . ALA A 1 100 ? 22.876 4.951 -22.546 1.00 78.50 100 ALA A C 1
ATOM 767 O O . ALA A 1 100 ? 23.335 4.235 -23.444 1.00 78.50 100 ALA A O 1
ATOM 768 N N . VAL A 1 101 ? 21.857 4.578 -21.778 1.00 82.00 101 VAL A N 1
ATOM 769 C CA . VAL A 1 101 ? 21.132 3.311 -21.882 1.00 82.00 101 VAL A CA 1
ATOM 770 C C . VAL A 1 101 ? 19.690 3.602 -22.279 1.00 82.00 101 VAL A C 1
ATOM 772 O O . VAL A 1 101 ? 19.044 4.476 -21.709 1.00 82.00 101 VAL A O 1
ATOM 775 N N . LEU A 1 102 ? 19.164 2.876 -23.263 1.00 86.62 102 LEU A N 1
ATOM 776 C CA . LEU A 1 102 ? 17.751 2.944 -23.629 1.00 86.62 102 LEU A CA 1
ATOM 777 C C . LEU A 1 102 ? 17.016 1.751 -23.018 1.00 86.62 102 LEU A C 1
ATOM 779 O O . LEU A 1 102 ? 17.231 0.610 -23.432 1.00 86.62 102 LEU A O 1
ATOM 783 N N . LEU A 1 103 ? 16.166 2.016 -22.031 1.00 84.56 103 LEU A N 1
ATOM 784 C CA . LEU A 1 103 ? 15.301 1.018 -21.413 1.00 84.56 103 LEU A CA 1
ATOM 785 C C . LEU A 1 103 ? 14.017 0.882 -22.231 1.00 84.56 103 LEU A C 1
ATOM 787 O O . LEU A 1 103 ? 13.281 1.855 -22.381 1.00 84.56 103 LEU A O 1
ATOM 791 N N . HIS A 1 104 ? 13.714 -0.325 -22.704 1.00 87.69 104 HIS A N 1
ATOM 792 C CA . HIS A 1 104 ? 12.386 -0.647 -23.222 1.00 87.69 104 HIS A CA 1
ATOM 793 C C . HIS A 1 104 ? 11.428 -0.944 -22.074 1.00 87.69 104 HIS A C 1
ATOM 795 O O . HIS A 1 104 ? 11.678 -1.839 -21.262 1.00 87.69 104 HIS A O 1
ATOM 801 N N . ARG A 1 105 ? 10.333 -0.187 -22.038 1.00 87.62 105 ARG A N 1
ATOM 802 C CA . ARG A 1 105 ? 9.244 -0.341 -21.078 1.00 87.62 105 ARG A CA 1
ATOM 803 C C . ARG A 1 105 ? 8.247 -1.371 -21.591 1.00 87.62 105 ARG A C 1
ATOM 805 O O . ARG A 1 105 ? 7.870 -1.351 -22.763 1.00 87.62 105 ARG A O 1
ATOM 812 N N . ASP A 1 106 ? 7.797 -2.249 -20.704 1.00 88.38 106 ASP A N 1
ATOM 813 C CA . ASP A 1 106 ? 6.762 -3.232 -21.008 1.00 88.38 106 ASP A CA 1
ATOM 814 C C . ASP A 1 106 ? 5.389 -2.626 -20.703 1.00 88.38 106 ASP A C 1
ATOM 816 O O . ASP A 1 106 ? 4.834 -2.766 -19.613 1.00 88.38 106 ASP A O 1
ATOM 820 N N . LEU A 1 107 ? 4.849 -1.898 -21.682 1.00 88.38 107 LEU A N 1
ATOM 821 C CA . LEU A 1 107 ? 3.575 -1.193 -21.527 1.00 88.38 107 LEU A CA 1
ATOM 822 C C . LEU A 1 107 ? 2.386 -2.149 -21.343 1.00 88.38 107 LEU A C 1
ATOM 824 O O . LEU A 1 107 ? 1.387 -1.766 -20.734 1.00 88.38 107 LEU A O 1
ATOM 828 N N . ALA A 1 108 ? 2.481 -3.381 -21.853 1.00 89.00 108 ALA A N 1
ATOM 829 C CA . ALA A 1 108 ? 1.450 -4.393 -21.652 1.00 89.00 108 ALA A CA 1
ATOM 830 C C . ALA A 1 108 ? 1.444 -4.866 -20.193 1.00 89.00 108 ALA A C 1
ATOM 832 O O . ALA A 1 108 ? 0.381 -4.903 -19.569 1.00 89.00 108 ALA A O 1
ATOM 833 N N . ALA A 1 109 ? 2.624 -5.130 -19.623 1.00 89.38 109 ALA A N 1
ATOM 834 C CA . ALA A 1 109 ? 2.761 -5.442 -18.204 1.00 89.38 109 ALA A CA 1
ATOM 835 C C . ALA A 1 109 ? 2.327 -4.266 -17.308 1.00 89.38 109 ALA A C 1
ATOM 837 O O . ALA A 1 109 ? 1.629 -4.490 -16.319 1.00 89.38 109 ALA A O 1
ATOM 838 N N . GLU A 1 110 ? 2.661 -3.015 -17.658 1.00 90.81 110 GLU A N 1
ATOM 839 C CA . GLU A 1 110 ? 2.195 -1.823 -16.922 1.00 90.81 110 GLU A CA 1
ATOM 840 C C . GLU A 1 110 ? 0.659 -1.716 -16.936 1.00 90.81 110 GLU A C 1
ATOM 842 O O . GLU A 1 110 ? 0.038 -1.429 -15.907 1.00 90.81 110 GLU A O 1
ATOM 847 N N . ALA A 1 111 ? 0.022 -1.985 -18.080 1.00 88.81 111 ALA A N 1
ATOM 848 C CA . ALA A 1 111 ? -1.434 -1.973 -18.203 1.00 88.81 111 ALA A CA 1
ATOM 849 C C . ALA A 1 111 ? -2.091 -3.096 -17.384 1.00 88.81 111 ALA A C 1
ATOM 851 O O . ALA A 1 111 ? -3.047 -2.837 -16.649 1.00 88.81 111 ALA A O 1
ATOM 852 N N . GLN A 1 112 ? -1.555 -4.319 -17.451 1.00 90.31 112 GLN A N 1
ATOM 853 C CA . GLN A 1 112 ? -2.044 -5.455 -16.665 1.00 90.31 112 GLN A CA 1
ATOM 854 C C . GLN A 1 112 ? -1.901 -5.196 -15.162 1.00 90.31 112 GLN A C 1
ATOM 856 O O . GLN A 1 112 ? -2.833 -5.436 -14.395 1.00 90.31 112 GLN A O 1
ATOM 861 N N . ALA A 1 113 ? -0.762 -4.655 -14.736 1.00 90.94 113 ALA A N 1
ATOM 862 C CA . ALA A 1 113 ? -0.535 -4.293 -13.347 1.00 90.94 113 ALA A CA 1
ATOM 863 C C . ALA A 1 113 ? -1.474 -3.157 -12.897 1.00 90.94 113 ALA A C 1
ATOM 865 O O . ALA A 1 113 ? -2.027 -3.203 -11.801 1.00 90.94 113 ALA A O 1
ATOM 866 N N . THR A 1 114 ? -1.748 -2.174 -13.757 1.00 89.69 114 THR A N 1
ATOM 867 C CA . THR A 1 114 ? -2.736 -1.122 -13.461 1.00 89.69 114 THR A CA 1
ATOM 868 C C . THR A 1 114 ? -4.141 -1.697 -13.272 1.00 89.69 114 THR A C 1
ATOM 870 O O . THR A 1 114 ? -4.865 -1.258 -12.379 1.00 89.69 114 THR A O 1
ATOM 873 N N . HIS A 1 115 ? -4.535 -2.676 -14.090 1.00 89.00 115 HIS A N 1
ATOM 874 C CA . HIS A 1 115 ? -5.815 -3.370 -13.940 1.00 89.00 115 HIS A CA 1
ATOM 875 C C . HIS A 1 115 ? -5.870 -4.130 -12.610 1.00 89.00 115 HIS A C 1
ATOM 877 O O . HIS A 1 115 ? -6.781 -3.909 -11.818 1.00 89.00 115 HIS A O 1
ATOM 883 N N . ARG A 1 116 ? -4.832 -4.921 -12.305 1.00 91.06 116 ARG A N 1
ATOM 884 C CA . ARG A 1 116 ? -4.703 -5.671 -11.044 1.00 91.06 116 ARG A CA 1
ATOM 885 C C . ARG A 1 116 ? -4.803 -4.761 -9.812 1.00 91.06 116 ARG A C 1
ATOM 887 O O . ARG A 1 116 ? -5.460 -5.129 -8.847 1.00 91.06 116 ARG A O 1
ATOM 894 N N . LEU A 1 117 ? -4.196 -3.571 -9.862 1.00 90.88 117 LEU A N 1
ATOM 895 C CA . LEU A 1 117 ? -4.268 -2.575 -8.787 1.00 90.88 117 LEU A CA 1
ATOM 896 C C . LEU A 1 117 ? -5.689 -2.042 -8.564 1.00 90.88 117 LEU A C 1
ATOM 898 O O . LEU A 1 117 ? -6.080 -1.772 -7.435 1.00 90.88 117 LEU A O 1
ATOM 902 N N . ARG A 1 118 ? -6.463 -1.859 -9.638 1.00 88.06 118 ARG A N 1
ATOM 903 C CA . ARG A 1 118 ? -7.857 -1.404 -9.536 1.00 88.06 118 ARG A CA 1
ATOM 904 C C . ARG A 1 118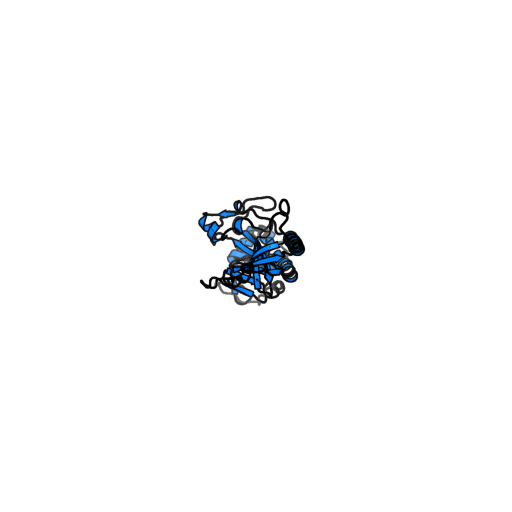 ? -8.765 -2.519 -9.027 1.00 88.06 118 ARG A C 1
ATOM 906 O O . ARG A 1 118 ? -9.612 -2.260 -8.176 1.00 88.06 118 ARG A O 1
ATOM 913 N N . ASP A 1 119 ? -8.552 -3.744 -9.499 1.00 91.06 119 ASP A N 1
ATOM 914 C CA . ASP A 1 119 ? -9.317 -4.920 -9.071 1.00 91.06 119 ASP A CA 1
ATOM 915 C C . ASP A 1 119 ? -9.120 -5.240 -7.588 1.00 91.06 119 ASP A C 1
ATOM 917 O O . ASP A 1 119 ? -10.025 -5.770 -6.953 1.00 91.06 119 ASP A O 1
ATOM 921 N N . SER A 1 120 ? -7.973 -4.867 -7.010 1.00 90.62 120 SER A N 1
ATOM 922 C CA . SER A 1 120 ? -7.697 -5.066 -5.585 1.00 90.62 120 SER A CA 1
ATOM 923 C C . SER A 1 120 ? -8.521 -4.148 -4.664 1.00 90.62 120 SER A C 1
ATOM 925 O O . SER A 1 120 ? -8.289 -4.121 -3.457 1.00 90.62 120 SER A O 1
ATOM 927 N N . GLY A 1 121 ? -9.420 -3.325 -5.217 1.00 92.38 121 GLY A N 1
ATOM 928 C CA . GLY A 1 121 ? -10.290 -2.410 -4.473 1.00 92.38 121 GLY A CA 1
ATOM 929 C C . GLY A 1 121 ? -9.633 -1.089 -4.064 1.00 92.38 121 GLY A C 1
ATOM 930 O O . GLY A 1 121 ? -10.277 -0.260 -3.412 1.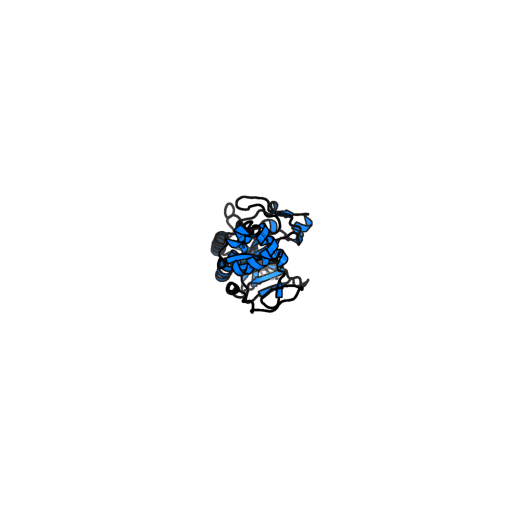00 92.38 121 GLY A O 1
ATOM 931 N N . LEU A 1 122 ? -8.373 -0.855 -4.445 1.00 93.88 122 LEU A N 1
ATOM 932 C CA . LEU A 1 122 ? -7.678 0.401 -4.172 1.00 93.88 122 LEU A CA 1
ATOM 933 C C . LEU A 1 122 ? -8.190 1.507 -5.098 1.00 93.88 122 LEU A C 1
ATOM 935 O O . LEU A 1 122 ? -8.260 1.362 -6.318 1.00 93.88 122 LEU A O 1
ATOM 939 N N . HIS A 1 123 ? -8.505 2.652 -4.502 1.00 92.94 123 HIS A N 1
ATOM 940 C CA . HIS A 1 123 ? -8.984 3.835 -5.204 1.00 92.94 123 HIS A CA 1
ATOM 941 C C . HIS A 1 123 ? -7.970 4.979 -5.069 1.00 92.94 123 HIS A C 1
ATOM 943 O O . HIS A 1 123 ? -7.339 5.106 -4.017 1.00 92.94 123 HIS A O 1
ATOM 949 N N . PRO A 1 124 ? -7.795 5.834 -6.095 1.00 92.06 124 PRO A N 1
ATOM 950 C CA . PRO A 1 124 ? -6.879 6.966 -6.009 1.00 92.06 124 PRO A CA 1
ATOM 951 C C . PRO A 1 124 ? -7.313 7.956 -4.922 1.00 92.06 124 PRO A C 1
ATOM 953 O O . PRO A 1 124 ? -8.414 8.496 -4.987 1.00 92.06 124 PRO A O 1
ATOM 956 N N . LEU A 1 125 ? -6.423 8.259 -3.981 1.00 91.06 125 LEU A N 1
ATOM 957 C CA . LEU A 1 125 ? -6.634 9.196 -2.877 1.00 91.06 125 LEU A CA 1
ATOM 958 C C . LEU A 1 125 ? -5.948 10.534 -3.174 1.00 91.06 125 LEU A C 1
ATOM 960 O O . LEU A 1 125 ? -4.788 10.567 -3.591 1.00 91.06 125 LEU A O 1
ATOM 964 N N . LYS A 1 126 ? -6.638 11.663 -3.011 1.00 89.81 126 LYS A N 1
ATOM 965 C CA . LYS A 1 126 ? -5.993 12.976 -3.159 1.00 89.81 126 LYS A CA 1
ATOM 966 C C . LYS A 1 126 ? -5.301 13.357 -1.848 1.00 89.81 126 LYS A C 1
ATOM 968 O O . LYS A 1 126 ? -5.894 13.230 -0.781 1.00 89.81 126 LYS A O 1
ATOM 973 N N . ALA A 1 127 ? -4.037 13.772 -1.913 1.00 88.12 127 ALA A N 1
ATOM 974 C CA . ALA A 1 127 ? -3.266 14.060 -0.702 1.00 88.12 127 ALA A CA 1
ATOM 975 C C . ALA A 1 127 ? -3.717 15.331 0.027 1.00 88.12 127 ALA A C 1
ATOM 977 O O . ALA A 1 127 ? -3.558 15.407 1.239 1.00 88.12 127 ALA A O 1
ATOM 978 N N . ASP A 1 128 ? -4.312 16.293 -0.677 1.00 89.06 128 ASP A N 1
ATOM 979 C CA . ASP A 1 128 ? -4.923 17.499 -0.100 1.00 89.06 128 ASP A CA 1
ATOM 980 C C . ASP A 1 128 ? -6.144 17.194 0.785 1.00 89.06 128 ASP A C 1
ATOM 982 O O . ASP A 1 128 ? -6.585 18.046 1.552 1.00 89.06 128 ASP A O 1
ATOM 986 N N . HIS A 1 129 ? -6.677 15.972 0.722 1.00 92.00 129 HIS A N 1
ATOM 987 C CA . HIS A 1 129 ? -7.776 15.526 1.577 1.00 92.00 129 HIS A CA 1
ATOM 988 C C . HIS A 1 129 ? -7.307 14.901 2.894 1.00 92.00 129 HIS A C 1
ATOM 990 O O . HIS A 1 129 ? -8.117 14.720 3.810 1.00 92.00 129 HIS A O 1
ATOM 996 N N . LEU A 1 130 ? -6.014 14.585 3.010 1.00 92.81 130 LEU A N 1
ATOM 997 C CA . LEU A 1 130 ? -5.398 14.238 4.285 1.00 92.81 130 LEU A CA 1
ATOM 998 C C . LEU A 1 130 ? -5.203 15.521 5.089 1.00 92.81 130 LEU A C 1
ATOM 1000 O O . LEU A 1 130 ? -4.539 16.459 4.652 1.00 92.81 130 LEU A O 1
ATOM 1004 N N . GLN A 1 131 ? -5.793 15.559 6.276 1.00 93.00 131 GLN A N 1
ATOM 1005 C CA . GLN A 1 131 ? -5.712 16.708 7.164 1.00 93.00 131 GLN A CA 1
ATOM 1006 C C . GLN A 1 131 ? -4.520 16.530 8.092 1.00 93.00 131 GLN A C 1
ATOM 1008 O O . GLN A 1 131 ? -4.470 15.571 8.861 1.00 93.00 131 GLN A O 1
ATOM 1013 N N . TRP A 1 132 ? -3.586 17.471 8.047 1.00 93.19 132 TRP A N 1
ATOM 1014 C CA . TRP A 1 132 ? -2.358 17.440 8.834 1.00 93.19 132 TRP A CA 1
ATOM 1015 C C . TRP A 1 132 ? -2.364 18.525 9.899 1.00 93.19 132 TRP A C 1
ATOM 1017 O O . TRP A 1 132 ? -2.914 19.607 9.700 1.00 93.19 132 TRP A O 1
ATOM 1027 N N . ARG A 1 133 ? -1.702 18.255 11.025 1.00 93.50 133 ARG A N 1
ATOM 1028 C CA . ARG A 1 133 ? -1.485 19.261 12.071 1.00 93.50 133 ARG A CA 1
ATOM 1029 C C . ARG A 1 133 ? -0.545 20.383 11.628 1.00 93.50 133 ARG A C 1
ATOM 1031 O O . ARG A 1 133 ? -0.651 21.489 12.145 1.00 93.50 133 ARG A O 1
ATOM 1038 N N . SER A 1 134 ? 0.392 20.084 10.726 1.00 91.50 134 SER A N 1
ATOM 1039 C CA . SER A 1 134 ? 1.335 21.040 10.143 1.00 91.50 134 SER A CA 1
ATOM 1040 C C . SER A 1 134 ? 1.916 20.506 8.825 1.00 91.50 134 SER A C 1
ATOM 1042 O O . SER A 1 134 ? 1.844 19.305 8.552 1.00 91.50 134 SER A O 1
ATOM 1044 N N . ALA A 1 135 ? 2.496 21.389 8.008 1.00 88.25 135 ALA A N 1
ATOM 1045 C CA . ALA A 1 135 ? 3.119 21.009 6.736 1.00 88.25 135 ALA A CA 1
ATOM 1046 C C . ALA A 1 135 ? 4.402 20.176 6.935 1.00 88.25 135 ALA A C 1
ATOM 1048 O O . ALA A 1 135 ? 4.732 19.316 6.116 1.00 88.25 135 ALA A O 1
ATOM 1049 N N . GLU A 1 136 ? 5.109 20.384 8.048 1.00 88.69 136 GLU A N 1
ATOM 1050 C CA . GLU A 1 136 ? 6.280 19.588 8.422 1.00 88.69 136 GLU A CA 1
ATOM 1051 C C . GLU A 1 136 ? 5.880 18.141 8.720 1.00 88.69 136 GLU A C 1
ATOM 1053 O O . GLU A 1 136 ? 6.526 17.221 8.225 1.00 88.69 136 GLU A O 1
ATOM 1058 N N . ALA A 1 137 ? 4.777 17.937 9.453 1.00 88.19 137 ALA A N 1
ATOM 1059 C CA . ALA A 1 137 ? 4.247 16.603 9.737 1.00 88.19 137 ALA A CA 1
ATOM 1060 C C . ALA A 1 137 ? 3.880 15.857 8.444 1.00 88.19 137 ALA A C 1
ATOM 1062 O O . ALA A 1 137 ? 4.239 14.695 8.276 1.00 88.19 137 ALA A O 1
ATOM 1063 N N . GLN A 1 138 ? 3.248 16.552 7.491 1.00 88.62 138 GLN A N 1
ATOM 1064 C CA . GLN A 1 138 ? 2.971 15.993 6.168 1.00 88.62 138 GLN A CA 1
ATOM 1065 C C . GLN A 1 138 ? 4.253 15.569 5.443 1.00 88.62 138 GLN A C 1
ATOM 1067 O O . GLN A 1 138 ? 4.322 14.460 4.921 1.00 88.62 138 GLN A O 1
ATOM 1072 N N . THR A 1 139 ? 5.264 16.439 5.412 1.00 86.00 139 THR A N 1
ATOM 1073 C CA . THR A 1 139 ? 6.524 16.188 4.693 1.00 86.00 139 THR A CA 1
ATOM 1074 C C . THR A 1 139 ? 7.308 15.028 5.308 1.00 86.00 139 THR A C 1
ATOM 1076 O O . THR A 1 139 ? 7.918 14.243 4.585 1.00 86.00 139 THR A O 1
ATOM 1079 N N . GLN A 1 140 ? 7.271 14.896 6.635 1.00 83.94 140 GLN A N 1
ATOM 1080 C CA . GLN A 1 140 ? 7.923 13.806 7.355 1.00 83.94 140 GLN A CA 1
ATOM 1081 C C . GLN A 1 140 ? 7.210 12.466 7.134 1.00 83.94 140 GLN A C 1
ATOM 1083 O O . GLN A 1 140 ? 7.862 11.448 6.913 1.00 83.94 140 GLN A O 1
ATOM 1088 N N . ALA A 1 141 ? 5.877 12.459 7.174 1.00 82.81 141 ALA A N 1
ATOM 1089 C CA . ALA A 1 141 ? 5.089 11.239 7.034 1.00 82.81 141 ALA A CA 1
ATOM 1090 C C . ALA A 1 141 ? 4.986 10.746 5.580 1.00 82.81 141 ALA A C 1
ATOM 1092 O O . ALA A 1 141 ? 4.911 9.539 5.345 1.00 82.81 141 ALA A O 1
ATOM 1093 N N . LEU A 1 142 ? 4.984 11.670 4.613 1.00 79.69 142 LEU A N 1
ATOM 1094 C CA . LEU A 1 142 ? 4.927 11.413 3.174 1.00 79.69 142 LEU A CA 1
ATOM 1095 C C . LEU A 1 142 ? 6.111 12.105 2.477 1.00 79.69 142 LEU A C 1
ATOM 1097 O O . LEU A 1 142 ? 5.958 13.213 1.956 1.00 79.69 142 LEU A O 1
ATOM 1101 N N . PRO A 1 143 ? 7.296 11.478 2.442 1.00 64.31 143 PRO A N 1
ATOM 1102 C CA . PRO A 1 143 ? 8.470 12.099 1.844 1.00 64.31 143 PRO A CA 1
ATOM 1103 C C . PRO A 1 143 ? 8.305 12.293 0.326 1.00 64.31 143 PRO A C 1
ATOM 1105 O O . PRO A 1 143 ? 8.081 11.335 -0.410 1.00 64.31 143 PRO A O 1
ATOM 1108 N N . GLY A 1 144 ? 8.474 13.532 -0.151 1.00 67.00 144 GLY A N 1
ATOM 1109 C CA . GLY A 1 144 ? 8.674 13.870 -1.568 1.00 67.00 144 GLY A CA 1
ATOM 1110 C C . GLY A 1 144 ? 7.421 13.901 -2.460 1.00 67.00 144 GLY A C 1
ATOM 1111 O O . GLY A 1 144 ? 6.345 14.350 -2.071 1.00 67.00 144 GLY A O 1
ATOM 1112 N N . ASP A 1 145 ? 7.577 13.436 -3.700 1.00 66.62 145 ASP A N 1
ATOM 1113 C CA . ASP A 1 145 ? 6.567 13.398 -4.773 1.00 66.62 145 ASP A CA 1
ATOM 1114 C C . ASP A 1 145 ? 5.440 12.368 -4.544 1.00 66.62 145 ASP A C 1
ATOM 1116 O O . ASP A 1 145 ? 4.458 12.319 -5.292 1.00 66.62 145 ASP A O 1
ATOM 1120 N N . ARG A 1 146 ? 5.529 11.581 -3.465 1.00 72.12 146 ARG A N 1
ATOM 1121 C CA . ARG A 1 146 ? 4.583 10.512 -3.098 1.00 72.12 146 ARG A CA 1
ATOM 1122 C C . ARG A 1 146 ? 3.164 11.004 -2.856 1.00 72.12 146 ARG A C 1
ATOM 1124 O O . ARG A 1 146 ? 2.212 10.291 -3.172 1.00 72.12 146 ARG A O 1
ATOM 1131 N N . ALA A 1 147 ? 3.007 12.241 -2.388 1.00 65.75 147 ALA A N 1
ATOM 1132 C CA . ALA A 1 147 ? 1.701 12.874 -2.203 1.00 65.75 147 ALA A CA 1
ATOM 1133 C C . ALA A 1 147 ? 0.873 12.930 -3.508 1.00 65.75 147 ALA A C 1
ATOM 1135 O O . ALA A 1 147 ? -0.357 12.914 -3.477 1.00 65.75 147 ALA A O 1
ATOM 1136 N N . LEU A 1 148 ? 1.518 12.920 -4.678 1.00 66.44 148 LEU A N 1
ATOM 1137 C CA . LEU A 1 148 ? 0.824 12.952 -5.968 1.00 66.44 148 LEU A CA 1
ATOM 1138 C C . LEU A 1 148 ? 0.235 11.584 -6.356 1.00 66.44 148 LEU A C 1
ATOM 1140 O O . LEU A 1 148 ? -0.671 11.519 -7.187 1.00 66.44 148 LEU A O 1
ATOM 1144 N N . GLY A 1 149 ? 0.692 10.496 -5.729 1.00 81.50 149 GLY A N 1
ATOM 1145 C CA . GLY A 1 149 ? 0.495 9.107 -6.156 1.00 81.50 149 GLY A CA 1
ATOM 1146 C C . GLY A 1 149 ? -0.349 8.222 -5.232 1.00 81.50 149 GLY A C 1
ATOM 1147 O O . GLY A 1 149 ? -0.287 7.005 -5.386 1.00 81.50 149 GLY A O 1
ATOM 1148 N N . LEU A 1 150 ? -1.082 8.786 -4.265 1.00 90.69 150 LEU A N 1
ATOM 1149 C CA . LEU A 1 150 ? -1.712 7.995 -3.199 1.00 90.69 150 LEU A CA 1
ATOM 1150 C C . LEU A 1 150 ? -2.952 7.201 -3.639 1.00 90.69 150 LEU A C 1
ATOM 1152 O O . LEU A 1 150 ? -3.739 7.630 -4.488 1.00 90.69 150 LEU A O 1
ATOM 1156 N N . TRP A 1 151 ? -3.148 6.070 -2.969 1.00 93.62 151 TRP A N 1
ATOM 1157 C CA . TRP A 1 151 ? -4.277 5.151 -3.060 1.00 93.62 151 TRP A CA 1
ATOM 1158 C C . TRP A 1 151 ? -4.752 4.766 -1.653 1.00 93.62 151 TRP A C 1
ATOM 1160 O O . TRP A 1 151 ? -3.981 4.806 -0.698 1.00 93.62 151 TRP A O 1
ATOM 1170 N N . SER A 1 152 ? -6.017 4.384 -1.507 1.00 94.94 152 SER A N 1
ATOM 1171 C CA . SER A 1 152 ? -6.557 3.795 -0.273 1.00 94.94 152 SER A CA 1
ATOM 1172 C C . SER A 1 152 ? -7.783 2.936 -0.596 1.00 94.94 152 SER A C 1
ATOM 1174 O O . SER A 1 152 ? -8.368 3.063 -1.675 1.00 94.94 152 SER A O 1
ATOM 1176 N N . LEU A 1 153 ? -8.187 2.055 0.318 1.00 94.94 153 LEU A N 1
ATOM 1177 C CA . LEU A 1 153 ? -9.489 1.385 0.242 1.00 94.94 153 LEU A CA 1
ATOM 1178 C C . LEU A 1 153 ? -10.596 2.347 0.694 1.00 94.94 153 LEU A C 1
ATOM 1180 O O . LEU A 1 153 ? -10.292 3.288 1.421 1.00 94.94 153 LEU A O 1
ATOM 1184 N N . PRO A 1 154 ? -11.876 2.150 0.328 1.00 93.12 154 PRO A N 1
ATOM 1185 C CA . PRO A 1 154 ? -12.977 3.013 0.780 1.00 93.12 154 PRO A CA 1
ATOM 1186 C C . PRO A 1 154 ? -13.205 3.013 2.299 1.00 93.12 154 PRO A C 1
ATOM 1188 O O . PRO A 1 154 ? -13.543 4.051 2.876 1.00 93.12 154 PRO A O 1
ATOM 1191 N N . GLN A 1 155 ? -12.963 1.878 2.961 1.00 90.19 155 GLN A N 1
ATOM 1192 C CA . GLN A 1 155 ? -13.100 1.695 4.409 1.00 90.19 155 GLN A CA 1
ATOM 1193 C C . GLN A 1 155 ? -11.784 1.190 5.000 1.00 90.19 155 GLN A C 1
ATOM 1195 O O . GLN A 1 155 ? -11.118 0.354 4.396 1.00 90.19 155 GLN A O 1
ATOM 1200 N N . GLU A 1 156 ? -11.423 1.689 6.182 1.00 90.88 156 GLU A N 1
ATOM 1201 C CA . GLU A 1 156 ? -10.174 1.309 6.855 1.00 90.88 156 GLU A CA 1
ATOM 1202 C C . GLU A 1 156 ? -10.175 -0.175 7.258 1.00 90.88 156 GLU A C 1
ATOM 1204 O O . GLU A 1 156 ? -9.185 -0.876 7.097 1.00 90.88 156 GLU A O 1
ATOM 1209 N N . GLU A 1 157 ? -11.323 -0.686 7.700 1.00 89.06 157 GLU A N 1
ATOM 1210 C CA . GLU A 1 157 ? -11.491 -2.070 8.164 1.00 89.06 157 GLU A CA 1
ATOM 1211 C C . GLU A 1 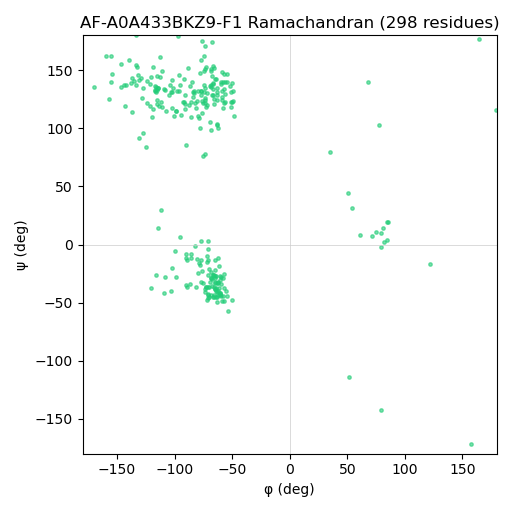157 ? -11.274 -3.112 7.055 1.00 89.06 157 GLU A C 1
ATOM 1213 O O . GLU A 1 157 ? -10.936 -4.258 7.344 1.00 89.06 157 GLU A O 1
ATOM 1218 N N . ALA A 1 158 ? -11.410 -2.709 5.787 1.00 88.12 158 ALA A N 1
ATOM 1219 C CA . ALA A 1 158 ? -11.202 -3.582 4.635 1.00 88.12 158 ALA A CA 1
ATOM 1220 C C . ALA A 1 158 ? -9.719 -3.919 4.397 1.00 88.12 158 ALA A C 1
ATOM 1222 O O . ALA A 1 158 ? -9.416 -4.855 3.657 1.00 88.12 158 ALA A O 1
ATOM 1223 N N . PHE A 1 159 ? -8.779 -3.189 5.013 1.00 90.75 159 PHE A N 1
ATOM 1224 C CA . PHE A 1 159 ? -7.351 -3.458 4.830 1.00 90.75 159 PHE A CA 1
ATOM 1225 C C . PHE A 1 159 ? -6.919 -4.811 5.408 1.00 90.75 159 PHE A C 1
ATOM 1227 O O . PHE A 1 159 ? -5.968 -5.400 4.898 1.00 90.75 159 PHE A O 1
ATOM 1234 N N . GLY A 1 160 ? -7.629 -5.332 6.415 1.00 85.62 160 GLY A N 1
ATOM 1235 C CA . GLY A 1 160 ? -7.369 -6.665 6.956 1.00 85.62 160 GLY A CA 1
ATOM 1236 C C . GLY A 1 160 ? -7.662 -7.779 5.946 1.00 85.62 160 GLY A C 1
ATOM 1237 O O . GLY A 1 160 ? -6.841 -8.679 5.775 1.00 85.62 160 GLY A O 1
ATOM 1238 N N . ASP A 1 161 ? -8.791 -7.707 5.241 1.00 86.25 161 ASP A N 1
ATOM 1239 C CA . ASP A 1 161 ? -9.138 -8.686 4.202 1.00 86.25 161 ASP A CA 1
ATOM 1240 C C . ASP A 1 161 ? -8.285 -8.485 2.947 1.00 86.25 161 ASP A C 1
ATOM 1242 O O . ASP A 1 161 ? -7.771 -9.448 2.386 1.00 86.25 161 ASP A O 1
ATOM 1246 N N . PHE A 1 162 ? -8.001 -7.234 2.574 1.00 91.19 162 PHE A N 1
ATOM 1247 C CA . PHE A 1 162 ? -7.027 -6.930 1.525 1.00 91.19 162 PHE A CA 1
ATOM 1248 C C . PHE A 1 162 ? -5.660 -7.575 1.802 1.00 91.19 162 PHE A C 1
ATOM 1250 O O . PHE A 1 162 ? -5.059 -8.162 0.903 1.00 91.19 162 PHE A O 1
ATOM 1257 N N . TRP A 1 163 ? -5.169 -7.503 3.042 1.00 88.69 163 TRP A N 1
ATOM 1258 C CA . TRP A 1 163 ? -3.913 -8.145 3.423 1.00 88.69 163 TRP A CA 1
ATOM 1259 C C . TRP A 1 163 ? -3.977 -9.668 3.291 1.00 88.69 163 TRP A C 1
ATOM 1261 O O . TRP A 1 163 ? -3.061 -10.268 2.742 1.00 88.69 163 TRP A O 1
ATOM 1271 N N . ALA A 1 164 ? -5.058 -10.293 3.758 1.00 83.44 164 ALA A N 1
ATOM 1272 C CA . ALA A 1 164 ? -5.197 -11.747 3.735 1.00 83.44 164 ALA A CA 1
ATOM 1273 C C . ALA A 1 164 ? -5.410 -12.312 2.321 1.00 83.44 164 ALA A C 1
ATOM 1275 O O . ALA A 1 164 ? -4.920 -13.396 2.018 1.00 83.44 164 ALA A O 1
ATOM 1276 N N . GLU A 1 165 ? -6.142 -11.595 1.469 1.00 88.25 165 GLU A N 1
ATOM 1277 C CA . GLU A 1 165 ? -6.645 -12.127 0.198 1.00 88.25 165 GLU A CA 1
ATOM 1278 C C . GLU A 1 165 ? -5.928 -11.527 -1.015 1.00 88.25 165 GLU A C 1
ATOM 1280 O O . GLU A 1 165 ? -5.559 -12.247 -1.938 1.00 88.25 165 GLU A O 1
ATOM 1285 N N . GLN A 1 166 ? -5.669 -10.216 -1.016 1.00 92.12 166 GLN A N 1
ATOM 1286 C CA . GLN A 1 166 ? -5.130 -9.521 -2.191 1.00 92.12 166 GLN A CA 1
ATOM 1287 C C . GLN A 1 166 ? -3.599 -9.518 -2.222 1.00 92.12 166 GLN A C 1
ATOM 1289 O O . GLN A 1 166 ? -3.007 -9.642 -3.294 1.00 92.12 166 GLN A O 1
ATOM 1294 N N . VAL A 1 167 ? -2.924 -9.406 -1.073 1.00 92.19 167 VAL A N 1
ATOM 1295 C CA . VAL A 1 167 ? -1.447 -9.411 -1.025 1.00 92.19 167 VAL A CA 1
ATOM 1296 C C . VAL A 1 167 ? -0.841 -10.710 -1.585 1.00 92.19 167 VAL A C 1
ATOM 1298 O O . VAL A 1 167 ? 0.078 -10.594 -2.403 1.00 92.19 167 VAL A O 1
ATOM 1301 N N . PRO A 1 168 ? -1.347 -11.921 -1.262 1.00 89.38 168 PRO A N 1
ATOM 1302 C CA . PRO A 1 168 ? -0.853 -13.156 -1.875 1.00 89.38 168 PRO A CA 1
ATOM 1303 C C . PRO A 1 168 ? -1.038 -13.186 -3.397 1.00 89.38 168 PRO A C 1
ATOM 1305 O O . PRO A 1 168 ? -0.124 -13.577 -4.125 1.00 89.38 168 PRO A O 1
ATOM 1308 N N . GLU A 1 169 ? -2.189 -12.728 -3.903 1.00 91.38 169 GLU A N 1
ATOM 1309 C CA . GLU A 1 169 ? -2.443 -12.652 -5.347 1.00 91.38 169 GLU A CA 1
ATOM 1310 C C . GLU A 1 169 ? -1.494 -11.675 -6.051 1.00 91.38 169 GLU A C 1
ATOM 1312 O O . GLU A 1 169 ? -1.001 -11.957 -7.148 1.00 91.38 169 GLU A O 1
ATOM 1317 N N . LEU A 1 170 ? -1.205 -10.533 -5.423 1.00 91.38 170 LEU A N 1
ATOM 1318 C CA . LEU A 1 170 ? -0.243 -9.558 -5.933 1.00 91.38 170 LEU A CA 1
ATOM 1319 C C . LEU A 1 170 ? 1.171 -10.155 -5.974 1.00 91.38 170 LEU A C 1
ATOM 1321 O O . LEU A 1 170 ? 1.852 -10.036 -6.997 1.00 91.38 170 LEU A O 1
ATOM 1325 N N . GLN A 1 171 ? 1.607 -10.851 -4.920 1.00 88.25 171 GLN A N 1
ATOM 1326 C CA . GLN A 1 171 ? 2.901 -11.545 -4.910 1.00 88.25 171 GLN A CA 1
ATOM 1327 C C . GLN A 1 171 ? 2.981 -12.622 -6.001 1.00 88.25 171 GLN A C 1
ATOM 1329 O O . GLN A 1 171 ? 3.982 -12.683 -6.718 1.00 88.25 171 GLN A O 1
ATOM 1334 N N . ALA A 1 172 ? 1.924 -13.418 -6.188 1.00 88.44 172 ALA A N 1
ATOM 1335 C CA . ALA A 1 172 ? 1.845 -14.422 -7.252 1.00 88.44 172 ALA A CA 1
ATOM 1336 C C . ALA A 1 172 ? 1.911 -13.791 -8.655 1.00 88.44 172 ALA A C 1
ATOM 1338 O O . ALA A 1 172 ? 2.506 -14.361 -9.570 1.00 88.44 172 ALA A O 1
ATOM 1339 N N . ALA A 1 173 ? 1.379 -12.577 -8.815 1.00 88.12 173 ALA A N 1
ATOM 1340 C CA . ALA A 1 173 ? 1.511 -11.767 -10.026 1.00 88.12 173 ALA A CA 1
ATOM 1341 C C . ALA A 1 173 ? 2.889 -11.078 -10.166 1.00 88.12 173 ALA A C 1
ATOM 1343 O O . ALA A 1 173 ? 3.108 -10.317 -11.110 1.00 88.12 173 ALA A O 1
ATOM 1344 N N . GLY A 1 174 ? 3.829 -11.324 -9.248 1.00 89.00 174 GLY A N 1
ATOM 1345 C CA . GLY A 1 174 ? 5.192 -10.798 -9.291 1.00 89.00 174 GLY A CA 1
ATOM 1346 C C . GLY A 1 174 ? 5.356 -9.393 -8.712 1.00 89.00 174 GLY A C 1
ATOM 1347 O O . GLY A 1 174 ? 6.350 -8.734 -9.026 1.00 89.00 174 GLY A O 1
ATOM 1348 N N . TRP A 1 175 ? 4.414 -8.920 -7.893 1.00 91.75 175 TRP A N 1
ATOM 1349 C CA . TRP A 1 175 ? 4.531 -7.643 -7.190 1.00 91.75 175 TRP A CA 1
ATOM 1350 C C . TRP A 1 175 ? 5.451 -7.756 -5.978 1.00 91.75 175 TRP A C 1
ATOM 1352 O O . TRP A 1 175 ? 5.484 -8.769 -5.278 1.00 91.75 175 TRP A O 1
ATOM 1362 N N . ARG A 1 176 ? 6.152 -6.666 -5.675 1.00 87.69 176 ARG A N 1
ATOM 1363 C CA . ARG A 1 176 ? 6.746 -6.444 -4.356 1.00 87.69 176 ARG A CA 1
ATOM 1364 C C . ARG A 1 176 ? 5.748 -5.688 -3.504 1.00 87.69 176 ARG A C 1
ATOM 1366 O O . ARG A 1 176 ? 5.254 -4.645 -3.919 1.00 87.69 176 ARG A O 1
ATOM 1373 N N . VAL A 1 177 ? 5.487 -6.203 -2.312 1.00 88.44 177 VAL A N 1
ATOM 1374 C CA . VAL A 1 177 ? 4.655 -5.527 -1.318 1.00 88.44 177 VAL A CA 1
ATOM 1375 C C . VAL A 1 177 ? 5.550 -5.125 -0.160 1.00 88.44 177 VAL A C 1
ATOM 1377 O O . VAL A 1 177 ? 6.240 -5.967 0.413 1.00 88.44 177 VAL A O 1
ATOM 1380 N N . VAL A 1 178 ? 5.571 -3.832 0.140 1.00 85.31 178 VAL A N 1
ATOM 1381 C CA . VAL A 1 178 ? 6.359 -3.221 1.210 1.00 85.31 178 VAL A CA 1
ATOM 1382 C C . VAL A 1 178 ? 5.404 -2.614 2.224 1.00 85.31 178 VAL A C 1
ATOM 1384 O O . VAL A 1 178 ? 4.495 -1.878 1.857 1.00 85.31 178 VAL A O 1
ATOM 1387 N N . VAL A 1 179 ? 5.623 -2.879 3.505 1.00 84.44 179 VAL A N 1
ATOM 1388 C CA . VAL A 1 179 ? 4.914 -2.210 4.599 1.00 84.44 179 VAL A CA 1
ATOM 1389 C C . VAL A 1 179 ? 5.857 -1.261 5.320 1.00 84.44 179 VAL A C 1
ATOM 1391 O O . VAL A 1 179 ? 6.996 -1.611 5.640 1.00 84.44 179 VAL A O 1
ATOM 1394 N N . LYS A 1 180 ? 5.401 -0.037 5.570 1.00 82.12 180 LYS A N 1
ATOM 1395 C CA . LYS A 1 180 ? 6.085 0.894 6.466 1.00 82.12 180 LYS A CA 1
ATOM 1396 C C . LYS A 1 180 ? 5.900 0.448 7.923 1.00 82.12 180 LYS A C 1
ATOM 1398 O O . LYS A 1 180 ? 4.892 -0.196 8.239 1.00 82.12 180 LYS A O 1
ATOM 1403 N N . PRO A 1 181 ? 6.845 0.785 8.820 1.00 72.38 181 PRO A N 1
ATOM 1404 C CA . PRO A 1 181 ? 6.654 0.584 10.252 1.00 72.38 181 PRO A CA 1
ATOM 1405 C C . PRO A 1 181 ? 5.316 1.172 10.719 1.00 72.38 181 PRO A C 1
ATOM 1407 O O . PRO A 1 181 ? 4.912 2.238 10.262 1.00 72.38 181 PRO A O 1
ATOM 1410 N N . GLY A 1 182 ? 4.614 0.459 11.602 1.00 72.94 182 GLY A N 1
ATOM 1411 C CA . GLY A 1 182 ? 3.307 0.891 12.111 1.00 72.94 182 GLY A CA 1
ATOM 1412 C C . GLY A 1 182 ? 2.100 0.535 11.234 1.00 72.94 182 GLY A C 1
ATOM 1413 O O . GLY A 1 182 ? 0.982 0.892 11.596 1.00 72.94 182 GLY A O 1
ATOM 1414 N N . PHE A 1 183 ? 2.279 -0.193 10.121 1.00 80.81 183 PHE A N 1
ATOM 1415 C CA . PHE A 1 183 ? 1.152 -0.728 9.347 1.00 80.81 183 PHE A CA 1
ATOM 1416 C C . PHE A 1 183 ? 0.259 -1.633 10.216 1.00 80.81 183 PHE A C 1
ATOM 1418 O O . PHE A 1 183 ? 0.711 -2.663 10.718 1.00 80.81 183 PHE A O 1
ATOM 1425 N N . ALA A 1 184 ? -1.006 -1.244 10.392 1.00 79.56 184 ALA A N 1
ATOM 1426 C CA . ALA A 1 184 ? -1.876 -1.801 11.433 1.00 79.56 184 ALA A CA 1
ATOM 1427 C C . ALA A 1 184 ? -2.690 -3.035 11.008 1.00 79.56 184 ALA A C 1
ATOM 1429 O O . ALA A 1 184 ? -3.330 -3.663 11.847 1.00 79.56 184 ALA A O 1
ATOM 1430 N N . HIS A 1 185 ? -2.672 -3.391 9.722 1.00 83.69 185 HIS A N 1
ATOM 1431 C CA . HIS A 1 185 ? -3.646 -4.321 9.135 1.00 83.69 185 HIS A CA 1
ATOM 1432 C C . HIS A 1 185 ? -3.047 -5.667 8.710 1.00 83.69 185 HIS A C 1
ATOM 1434 O O . HIS A 1 185 ? -3.538 -6.299 7.779 1.00 83.69 185 HIS A O 1
ATOM 1440 N N . GLN A 1 186 ? -1.989 -6.125 9.388 1.00 78.25 186 GLN A N 1
ATOM 1441 C CA . GLN A 1 186 ? -1.388 -7.448 9.159 1.00 78.25 186 GLN A CA 1
ATOM 1442 C C . GLN A 1 186 ? -2.269 -8.552 9.766 1.00 78.25 186 GLN A C 1
ATOM 1444 O O . GLN A 1 186 ? -1.988 -9.077 10.840 1.00 78.25 186 GLN A O 1
ATOM 1449 N N . SER A 1 187 ? -3.378 -8.870 9.100 1.00 72.69 187 SER A N 1
ATOM 1450 C CA . SER A 1 187 ? -4.393 -9.814 9.596 1.00 72.69 187 SER A CA 1
ATOM 1451 C C . SER A 1 187 ? -3.934 -11.276 9.624 1.00 72.69 187 SER A C 1
ATOM 1453 O O . SER A 1 187 ? -4.513 -12.086 10.349 1.00 72.69 187 SER A O 1
ATOM 1455 N N . VAL A 1 188 ? -2.904 -11.615 8.845 1.00 77.75 188 VAL A N 1
ATOM 1456 C CA . VAL A 1 188 ? -2.293 -12.947 8.779 1.00 77.75 188 VAL A CA 1
ATOM 1457 C C . VAL A 1 188 ? -0.768 -12.817 8.876 1.00 77.75 188 VAL A C 1
ATOM 1459 O O . VAL A 1 188 ? -0.215 -11.819 8.389 1.00 77.75 188 VAL A O 1
ATOM 1462 N N . PRO A 1 189 ? -0.074 -13.782 9.510 1.00 72.69 189 PRO A N 1
ATOM 1463 C CA . PRO A 1 189 ? 1.373 -13.718 9.675 1.00 72.69 189 PRO A CA 1
ATOM 1464 C C . PRO A 1 189 ? 2.090 -13.875 8.331 1.00 72.69 189 PRO A C 1
ATOM 1466 O O . PRO A 1 189 ? 1.607 -14.550 7.427 1.00 72.69 189 PRO A O 1
ATOM 1469 N N . VAL A 1 190 ? 3.273 -13.282 8.211 1.00 67.12 190 VAL A N 1
ATOM 1470 C CA . VAL A 1 190 ? 4.166 -13.458 7.058 1.00 67.12 190 VAL A CA 1
ATOM 1471 C C . VAL A 1 190 ? 5.310 -14.368 7.475 1.00 67.12 190 VAL A C 1
ATOM 1473 O O . VAL A 1 190 ? 5.967 -14.109 8.482 1.00 67.12 190 VAL A O 1
ATOM 1476 N N . GLU A 1 191 ? 5.572 -15.411 6.693 1.00 69.25 191 GLU A N 1
ATOM 1477 C CA . GLU A 1 191 ? 6.601 -16.409 7.011 1.00 69.25 191 GLU A CA 1
ATOM 1478 C C . GLU A 1 191 ? 8.025 -15.851 6.910 1.00 69.25 191 GLU A C 1
ATOM 1480 O O . GLU A 1 191 ? 8.912 -16.261 7.658 1.00 69.25 191 GLU A O 1
ATOM 1485 N N . ALA A 1 192 ? 8.257 -14.907 5.992 1.00 53.25 192 ALA A N 1
ATOM 1486 C CA . ALA A 1 192 ? 9.559 -14.275 5.829 1.00 53.25 192 ALA A CA 1
ATOM 1487 C C . ALA A 1 192 ? 9.463 -12.809 5.396 1.00 53.25 192 ALA A C 1
ATOM 1489 O O . ALA A 1 192 ? 8.755 -12.443 4.453 1.00 53.25 192 ALA A O 1
ATOM 1490 N N . TRP A 1 193 ? 10.274 -11.980 6.046 1.00 63.66 193 TRP A N 1
ATOM 1491 C CA . TRP A 1 193 ? 10.410 -10.558 5.759 1.00 63.66 193 TRP A CA 1
ATOM 1492 C C . TRP A 1 193 ? 11.790 -10.247 5.192 1.00 63.66 193 TRP A C 1
ATOM 1494 O O . TRP A 1 193 ? 12.799 -10.799 5.633 1.00 63.66 193 TRP A O 1
ATOM 1504 N N . ARG A 1 194 ? 11.849 -9.304 4.251 1.00 55.41 194 ARG A N 1
ATOM 1505 C CA . ARG A 1 194 ? 13.092 -8.645 3.838 1.00 55.41 194 ARG A CA 1
ATOM 1506 C C . ARG A 1 194 ? 13.055 -7.197 4.302 1.00 55.41 194 ARG A C 1
ATOM 1508 O O . ARG A 1 194 ? 12.194 -6.434 3.879 1.00 55.41 194 ARG A O 1
ATOM 1515 N N . LEU A 1 195 ? 13.990 -6.816 5.162 1.00 53.31 195 LEU A N 1
ATOM 1516 C CA . LEU A 1 195 ? 14.087 -5.445 5.655 1.00 53.31 195 LEU A CA 1
ATOM 1517 C C . LEU A 1 195 ? 14.712 -4.542 4.586 1.00 53.31 195 LEU A C 1
ATOM 1519 O O . LEU A 1 195 ? 15.739 -4.884 3.999 1.00 53.31 195 LEU A O 1
ATOM 1523 N N . LEU A 1 196 ? 14.079 -3.399 4.339 1.00 55.75 196 LEU A N 1
ATOM 1524 C CA . LEU A 1 196 ? 14.622 -2.310 3.537 1.00 55.75 196 LEU A CA 1
ATOM 1525 C C . LEU A 1 196 ? 15.193 -1.285 4.508 1.00 55.75 196 LEU A C 1
ATOM 1527 O O . LEU A 1 196 ? 14.454 -0.711 5.307 1.00 55.75 196 LEU A O 1
ATOM 1531 N N . ILE A 1 197 ? 16.506 -1.101 4.458 1.00 47.59 197 ILE A N 1
ATOM 1532 C CA . ILE A 1 197 ? 17.253 -0.257 5.387 1.00 47.59 197 ILE A CA 1
ATOM 1533 C C . ILE A 1 197 ? 17.966 0.813 4.572 1.00 47.59 197 ILE A C 1
ATOM 1535 O O . ILE A 1 197 ? 18.504 0.518 3.501 1.00 47.59 197 ILE A O 1
ATOM 1539 N N . GLU A 1 198 ? 17.958 2.043 5.064 1.00 49.66 198 GLU A N 1
ATOM 1540 C CA . GLU A 1 198 ? 18.789 3.098 4.506 1.00 49.66 198 GLU A CA 1
ATOM 1541 C C . GLU A 1 198 ? 20.260 2.839 4.874 1.00 49.66 198 GLU A C 1
ATOM 1543 O O . GLU A 1 198 ? 20.582 2.738 6.060 1.00 49.66 198 GLU A O 1
ATOM 1548 N N . PRO A 1 199 ? 21.161 2.680 3.888 1.00 40.31 199 PRO A N 1
ATOM 1549 C CA . PRO A 1 199 ? 22.511 2.173 4.135 1.00 40.31 199 PRO A CA 1
ATOM 1550 C C . PRO A 1 199 ? 23.371 3.092 5.011 1.00 40.31 199 PRO A C 1
ATOM 1552 O O . PRO A 1 199 ? 24.226 2.590 5.737 1.00 40.31 199 PRO A O 1
ATOM 1555 N N . ASP A 1 200 ? 23.131 4.404 4.975 1.00 39.47 200 ASP A N 1
ATOM 1556 C CA . ASP A 1 200 ? 23.953 5.384 5.692 1.00 39.47 200 ASP A CA 1
ATOM 1557 C C . ASP A 1 200 ? 23.491 5.603 7.141 1.00 39.47 200 ASP A C 1
ATOM 1559 O O . ASP A 1 200 ? 24.309 5.837 8.031 1.00 39.47 200 ASP A O 1
ATOM 1563 N N . THR A 1 201 ? 22.182 5.524 7.393 1.00 45.56 201 THR A N 1
ATOM 1564 C CA . THR A 1 201 ? 21.572 5.824 8.701 1.00 45.56 201 THR A CA 1
ATOM 1565 C C . THR A 1 201 ? 21.204 4.568 9.488 1.00 45.56 201 THR A C 1
ATOM 1567 O O . THR A 1 201 ? 21.046 4.626 10.707 1.00 45.56 201 THR A O 1
ATOM 1570 N N . GLY A 1 202 ? 21.062 3.424 8.814 1.00 40.78 202 GLY A N 1
ATOM 1571 C CA . GLY A 1 202 ? 20.538 2.197 9.410 1.00 40.78 202 GLY A CA 1
ATOM 1572 C C . GLY A 1 202 ? 19.035 2.254 9.704 1.00 40.78 202 GLY A C 1
ATOM 1573 O O . GLY A 1 202 ? 18.502 1.338 10.333 1.00 40.78 202 GLY A O 1
ATOM 1574 N N . GLU A 1 203 ? 18.337 3.306 9.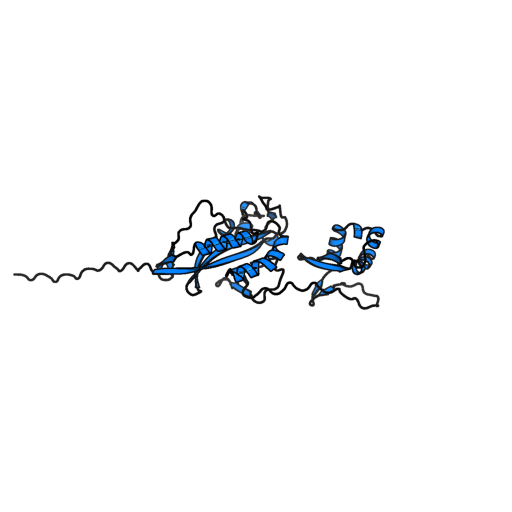265 1.00 48.03 203 GLU A N 1
ATOM 1575 C CA . GLU A 1 203 ? 16.902 3.465 9.481 1.00 48.03 203 GLU A CA 1
ATOM 1576 C C . GLU A 1 203 ? 16.107 2.438 8.662 1.00 48.03 203 GLU A C 1
ATOM 1578 O O . GLU A 1 203 ? 16.379 2.195 7.483 1.00 48.03 203 GLU A O 1
ATOM 1583 N N . VAL A 1 204 ? 15.096 1.821 9.282 1.00 48.44 204 VAL A N 1
ATOM 1584 C CA . VAL A 1 204 ? 14.221 0.862 8.600 1.00 48.44 204 VAL A CA 1
ATOM 1585 C C . VAL A 1 204 ? 13.208 1.621 7.748 1.00 48.44 204 VAL A C 1
ATOM 1587 O O . VAL A 1 204 ? 12.167 2.068 8.226 1.00 48.44 204 VAL A O 1
ATOM 1590 N N . LEU A 1 205 ? 13.485 1.695 6.450 1.00 54.19 205 LEU A N 1
ATOM 1591 C CA . LEU A 1 205 ? 12.602 2.302 5.460 1.00 54.19 205 LEU A CA 1
ATOM 1592 C C . LEU A 1 205 ? 11.321 1.491 5.239 1.00 54.19 205 LEU A C 1
ATOM 1594 O O . LEU A 1 205 ? 10.336 2.053 4.768 1.00 54.19 205 LEU A O 1
ATOM 1598 N N . GLY A 1 206 ? 11.309 0.191 5.529 1.00 57.56 206 GLY A N 1
ATOM 1599 C CA . GLY A 1 206 ? 10.127 -0.662 5.405 1.00 57.56 206 GLY A CA 1
ATOM 1600 C C . GLY A 1 206 ? 10.460 -2.149 5.428 1.00 57.56 206 GLY A C 1
ATOM 1601 O O . GLY A 1 206 ? 11.623 -2.546 5.466 1.00 57.56 206 GLY A O 1
ATOM 1602 N N . GLN A 1 207 ? 9.430 -2.987 5.392 1.00 61.12 207 GLN A N 1
ATOM 1603 C CA . GLN A 1 207 ? 9.558 -4.440 5.359 1.00 61.12 207 GLN A CA 1
ATOM 1604 C C . GLN A 1 207 ? 8.870 -4.968 4.104 1.00 61.12 207 GLN A C 1
ATOM 1606 O O . GLN A 1 207 ? 7.678 -4.760 3.901 1.00 61.12 207 GLN A O 1
ATOM 1611 N N . GLN A 1 208 ? 9.620 -5.632 3.234 1.00 69.75 208 GLN A N 1
ATOM 1612 C CA . GLN A 1 208 ? 9.068 -6.308 2.072 1.00 69.75 208 GLN A CA 1
ATOM 1613 C C . GLN A 1 208 ? 8.581 -7.706 2.470 1.00 69.75 208 GLN A C 1
ATOM 1615 O O . GLN A 1 208 ? 9.333 -8.480 3.070 1.00 69.75 208 GLN A O 1
ATOM 1620 N N . VAL A 1 209 ? 7.356 -8.049 2.074 1.00 67.62 209 VAL A N 1
ATOM 1621 C CA . VAL A 1 209 ? 6.803 -9.402 2.203 1.00 67.62 209 VAL A CA 1
ATOM 1622 C C . VAL A 1 209 ? 7.545 -10.318 1.225 1.00 67.62 209 VAL A C 1
ATOM 1624 O O . VAL A 1 209 ? 7.379 -10.209 0.005 1.00 67.62 209 VAL A O 1
ATOM 1627 N N . ALA A 1 210 ? 8.429 -11.167 1.750 1.00 61.75 210 ALA A N 1
ATOM 1628 C CA . ALA A 1 210 ? 9.326 -12.007 0.952 1.00 61.75 210 ALA A CA 1
ATOM 1629 C C . ALA A 1 210 ? 8.938 -13.494 0.977 1.00 61.75 210 ALA A C 1
ATOM 1631 O O . ALA A 1 210 ? 9.234 -14.205 0.020 1.00 61.75 210 ALA A O 1
ATOM 1632 N N . GLY A 1 211 ? 8.297 -13.949 2.055 1.00 64.00 211 GLY A N 1
ATOM 1633 C CA . GLY A 1 211 ? 7.732 -15.291 2.190 1.00 64.00 211 GLY A CA 1
ATOM 1634 C C . GLY A 1 211 ? 6.242 -15.333 1.869 1.00 64.00 211 GLY A C 1
ATOM 1635 O O . GLY A 1 211 ? 5.631 -14.303 1.561 1.00 64.00 211 GLY A O 1
ATOM 1636 N N . ALA A 1 212 ? 5.667 -16.531 1.962 1.00 70.56 212 ALA A N 1
ATOM 1637 C CA . ALA A 1 212 ? 4.226 -16.700 1.879 1.00 70.56 212 ALA A CA 1
ATOM 1638 C C . ALA A 1 212 ? 3.541 -16.049 3.090 1.00 70.56 212 ALA A C 1
ATOM 1640 O O . ALA A 1 212 ? 4.126 -15.905 4.171 1.00 70.56 212 ALA A O 1
ATOM 1641 N N . LEU A 1 213 ? 2.291 -15.641 2.892 1.00 74.88 213 LEU A N 1
ATOM 1642 C CA . LEU A 1 213 ? 1.410 -15.313 4.001 1.00 74.88 213 LEU A CA 1
ATOM 1643 C C . LEU A 1 213 ? 0.880 -16.631 4.568 1.00 74.88 213 LEU A C 1
ATOM 1645 O O . LEU A 1 213 ? 0.444 -17.507 3.819 1.00 74.88 213 LEU A O 1
ATOM 1649 N N . GLY A 1 214 ? 0.944 -16.770 5.887 1.00 68.25 214 GLY A N 1
ATOM 1650 C CA . GLY A 1 214 ? 0.382 -17.906 6.597 1.00 68.25 214 GLY A CA 1
ATOM 1651 C C . GLY A 1 214 ? -1.144 -17.914 6.526 1.00 68.25 214 GLY A C 1
ATOM 1652 O O . GLY A 1 214 ? -1.787 -16.983 6.039 1.00 68.25 214 GLY A O 1
ATOM 1653 N N . GLN A 1 215 ? -1.746 -18.978 7.047 1.00 55.12 215 GLN A N 1
ATOM 1654 C CA . GLN A 1 215 ? -3.200 -19.034 7.155 1.00 55.12 215 GLN A CA 1
ATOM 1655 C C . GLN A 1 215 ? -3.690 -18.026 8.196 1.00 55.12 215 GLN A C 1
ATOM 1657 O O . GLN A 1 215 ? -2.994 -17.746 9.178 1.00 55.12 215 GLN A O 1
ATOM 1662 N N . ARG A 1 216 ? -4.903 -17.495 7.987 1.00 46.72 216 ARG A N 1
ATOM 1663 C CA . ARG A 1 216 ? -5.604 -16.727 9.021 1.00 46.72 216 ARG A CA 1
ATOM 1664 C C . ARG A 1 216 ? -5.565 -17.565 10.303 1.00 46.72 216 ARG A C 1
ATOM 1666 O O . ARG A 1 216 ? -5.976 -18.726 10.235 1.00 46.72 216 ARG A O 1
ATOM 1673 N N . PRO A 1 217 ? -5.028 -17.033 11.421 1.00 48.72 217 PRO A N 1
ATOM 1674 C CA . PRO A 1 217 ? -4.969 -17.781 12.664 1.00 48.72 217 PRO A CA 1
ATOM 1675 C C . PRO A 1 217 ? -6.349 -18.381 12.946 1.00 48.72 217 PRO A C 1
ATOM 1677 O O . PRO A 1 217 ? -7.342 -17.662 12.784 1.00 48.72 217 PRO A O 1
ATOM 1680 N N . PRO A 1 218 ? -6.438 -19.679 13.289 1.00 43.53 218 PRO A N 1
ATOM 1681 C CA . PRO A 1 218 ? -7.718 -20.284 13.618 1.00 43.53 218 PRO A CA 1
ATOM 1682 C C . PRO A 1 218 ? -8.371 -19.460 14.727 1.00 43.53 218 PRO A C 1
ATOM 1684 O O . PRO A 1 218 ? -7.683 -18.989 15.637 1.00 43.53 218 PRO A O 1
ATOM 1687 N N . GLU A 1 219 ? -9.686 -19.258 14.632 1.00 39.88 219 GLU A N 1
ATOM 1688 C CA . GLU A 1 219 ? -10.427 -18.568 15.685 1.00 39.88 219 GLU A CA 1
ATOM 1689 C C . GLU A 1 219 ? -10.100 -19.222 17.037 1.00 39.88 219 GLU A C 1
ATOM 1691 O O . GLU A 1 219 ? -10.087 -20.457 17.134 1.00 39.88 219 GLU A O 1
ATOM 1696 N N . PRO A 1 220 ? -9.762 -18.436 18.076 1.00 39.09 220 PRO A N 1
ATOM 1697 C CA . PRO A 1 220 ? -9.376 -19.003 19.354 1.00 39.09 220 PRO A CA 1
ATOM 1698 C C . PRO A 1 220 ? -10.515 -19.875 19.889 1.00 39.09 220 PRO A C 1
ATOM 1700 O O . PRO A 1 220 ? -11.652 -19.428 20.031 1.00 39.09 220 PRO A O 1
ATOM 1703 N N . SER A 1 221 ? -10.195 -21.138 20.179 1.00 37.34 221 SER A N 1
ATOM 1704 C CA . SER A 1 221 ? -11.126 -22.070 20.815 1.00 37.34 221 SER A CA 1
ATOM 1705 C C . SER A 1 221 ? -11.618 -21.509 22.156 1.00 37.34 221 SER A C 1
ATOM 1707 O O . SER A 1 221 ? -10.851 -20.838 22.855 1.00 37.34 221 SER A O 1
ATOM 1709 N N . PRO A 1 222 ? -12.874 -21.787 22.549 1.00 40.41 222 PRO A N 1
ATOM 1710 C CA . PRO A 1 222 ? -13.457 -21.242 23.767 1.00 40.41 222 PRO A CA 1
ATOM 1711 C C . PRO A 1 222 ? -12.609 -21.592 24.997 1.00 40.41 222 PRO A C 1
ATOM 1713 O O . PRO A 1 222 ? -12.254 -22.749 25.228 1.00 40.41 222 PRO A O 1
ATOM 1716 N N . LEU A 1 223 ? -12.298 -20.568 25.795 1.00 42.34 223 LEU A N 1
ATOM 1717 C CA . LEU A 1 223 ? -11.590 -20.685 27.068 1.00 42.34 223 LEU A CA 1
ATOM 1718 C C . LEU A 1 223 ? -12.439 -21.502 28.052 1.00 42.34 223 LEU A C 1
ATOM 1720 O O . LEU A 1 223 ? -13.407 -21.001 28.625 1.00 42.34 223 LEU A O 1
ATOM 1724 N N . GLY A 1 224 ? -12.080 -22.767 28.257 1.00 39.81 224 GLY A N 1
ATOM 1725 C CA . GLY A 1 224 ? -12.633 -23.574 29.339 1.00 39.81 224 GLY A CA 1
ATOM 1726 C C . GLY A 1 224 ? -12.072 -23.114 30.685 1.00 39.81 224 GLY A C 1
ATOM 1727 O O . GLY A 1 224 ? -10.867 -23.196 30.913 1.00 39.81 224 GLY A O 1
ATOM 1728 N N . LEU A 1 225 ? -12.932 -22.645 31.591 1.00 40.81 225 LEU A N 1
ATOM 1729 C CA . LEU A 1 225 ? -12.562 -22.398 32.988 1.00 40.81 225 LEU A CA 1
ATOM 1730 C C . LEU A 1 225 ? -12.654 -23.711 33.790 1.00 40.81 225 LEU A C 1
ATOM 1732 O O . LEU A 1 225 ? -13.683 -24.388 33.709 1.00 40.81 225 LEU A O 1
ATOM 1736 N N . PRO A 1 226 ? -11.641 -24.086 34.596 1.00 41.41 226 PRO A N 1
ATOM 1737 C CA . PRO A 1 226 ? -11.779 -25.190 35.536 1.00 41.41 226 PRO A CA 1
ATOM 1738 C C . PRO A 1 226 ? -12.771 -24.831 36.660 1.00 41.41 226 PRO A C 1
ATOM 1740 O O . PRO A 1 226 ? -12.833 -23.680 37.103 1.00 41.41 226 PRO A O 1
ATOM 1743 N N . PRO A 1 227 ? -13.557 -25.804 37.153 1.00 40.41 227 PRO A N 1
ATOM 1744 C CA . PRO A 1 227 ? -14.546 -25.553 38.183 1.00 40.41 227 PRO A CA 1
ATOM 1745 C C . PRO A 1 227 ? -13.870 -25.422 39.554 1.00 40.41 227 PRO A C 1
ATOM 1747 O O . PRO A 1 227 ? -13.188 -26.335 40.007 1.00 40.41 227 PRO A O 1
ATOM 1750 N N . ARG A 1 228 ? -14.202 -24.324 40.245 1.00 37.16 228 ARG A N 1
ATOM 1751 C CA . ARG A 1 228 ? -14.032 -24.075 41.691 1.00 37.16 228 ARG A CA 1
ATOM 1752 C C . ARG A 1 228 ? -12.620 -23.717 42.179 1.00 37.16 228 ARG A C 1
ATOM 1754 O O . ARG A 1 228 ? -11.816 -24.584 42.489 1.00 37.16 228 ARG A O 1
ATOM 1761 N N . SER A 1 229 ? -12.416 -22.427 42.447 1.00 30.66 229 SER A N 1
ATOM 1762 C CA . SER A 1 229 ? -12.061 -21.941 43.792 1.00 30.66 229 SER A CA 1
ATOM 1763 C C . SER A 1 229 ? -12.128 -20.416 43.843 1.00 30.66 229 SER A C 1
ATOM 1765 O O . SER A 1 229 ? -11.718 -19.742 42.905 1.00 30.66 229 SER A O 1
ATOM 1767 N N . GLY A 1 230 ? -12.722 -19.903 44.922 1.00 35.34 230 GLY A N 1
ATOM 1768 C CA . GLY A 1 230 ? -12.867 -18.477 45.202 1.00 35.34 230 GLY A CA 1
ATOM 1769 C C . GLY A 1 230 ? -11.559 -17.807 45.636 1.00 35.34 230 GLY A C 1
ATOM 1770 O O . GLY A 1 230 ? -10.576 -18.484 45.932 1.00 35.34 230 GLY A O 1
ATOM 1771 N N . ALA A 1 231 ? -11.621 -16.469 45.711 1.00 30.36 231 ALA A N 1
ATOM 1772 C CA . ALA A 1 231 ? -10.503 -15.513 45.691 1.00 30.36 231 ALA A CA 1
ATOM 1773 C C . ALA A 1 231 ? -9.834 -15.503 44.295 1.00 30.36 231 ALA A C 1
ATOM 1775 O O . ALA A 1 231 ? -9.745 -16.537 43.654 1.00 30.36 231 ALA A O 1
ATOM 1776 N N . TRP A 1 232 ? -9.409 -14.404 43.673 1.00 30.31 232 TRP A N 1
ATOM 1777 C CA . TRP A 1 232 ? -8.627 -13.282 44.177 1.00 30.31 232 TRP A CA 1
ATOM 1778 C C . TRP A 1 232 ? -8.908 -12.028 43.328 1.00 30.31 232 TRP A C 1
ATOM 1780 O O . TRP A 1 232 ? -8.986 -12.082 42.103 1.00 30.31 232 TRP A O 1
ATOM 1790 N N . PHE A 1 233 ? -9.017 -10.886 44.003 1.00 33.81 233 PHE A N 1
ATOM 1791 C CA . PHE A 1 233 ? -8.865 -9.546 43.442 1.00 33.81 233 PHE A CA 1
ATOM 1792 C C . PHE A 1 233 ? -7.384 -9.388 43.052 1.00 33.81 233 PHE A C 1
ATOM 1794 O O . PHE A 1 233 ? -6.562 -9.189 43.936 1.00 33.81 233 PHE A O 1
ATOM 1801 N N . MET A 1 234 ? -7.025 -9.570 41.779 1.00 29.77 234 MET A N 1
ATOM 1802 C CA . MET A 1 234 ? -5.784 -9.083 41.146 1.00 29.77 234 MET A CA 1
ATOM 1803 C C . MET A 1 234 ? -5.777 -9.538 39.682 1.00 29.77 234 MET A C 1
ATOM 1805 O O . MET A 1 234 ? -5.786 -10.730 39.404 1.00 29.77 234 MET A O 1
ATOM 1809 N N . THR A 1 235 ? -5.810 -8.562 38.772 1.00 37.81 235 THR A N 1
ATOM 1810 C CA . THR A 1 235 ? -5.559 -8.657 37.322 1.00 37.81 235 THR A CA 1
ATOM 1811 C C . THR A 1 235 ? -6.029 -9.958 36.664 1.00 37.81 235 THR A C 1
ATOM 1813 O O . THR A 1 235 ? -5.242 -10.858 36.376 1.00 37.81 235 THR A O 1
ATOM 1816 N N . LEU A 1 236 ? -7.332 -10.038 36.393 1.00 36.81 236 LEU A N 1
ATOM 1817 C CA . LEU A 1 236 ? -7.939 -11.116 35.615 1.00 36.81 236 LEU A CA 1
ATOM 1818 C C . LEU A 1 236 ? -7.571 -10.911 34.141 1.00 36.81 236 LEU A C 1
ATOM 1820 O O . LEU A 1 236 ? -8.336 -10.354 33.358 1.00 36.81 236 LEU A O 1
ATOM 1824 N N . GLY A 1 237 ? -6.344 -11.271 33.786 1.00 35.91 237 GLY A N 1
ATOM 1825 C CA . GLY A 1 237 ? -5.918 -11.270 32.405 1.00 35.91 237 GLY A CA 1
ATOM 1826 C C . GLY A 1 237 ? -6.006 -12.660 31.810 1.00 35.91 237 GLY A C 1
ATOM 1827 O O . GLY A 1 237 ? -5.586 -13.655 32.400 1.00 35.91 237 GLY A O 1
ATOM 1828 N N . VAL A 1 238 ? -6.599 -12.711 30.628 1.00 36.41 238 VAL A N 1
ATOM 1829 C CA . VAL A 1 238 ? -6.668 -13.923 29.822 1.00 36.41 238 VAL A CA 1
ATOM 1830 C C . VAL A 1 238 ? -5.276 -14.170 29.247 1.00 36.41 238 VAL A C 1
ATOM 1832 O O . VAL A 1 238 ? -4.715 -13.270 28.624 1.00 36.41 238 VAL A O 1
ATOM 1835 N N . VAL A 1 239 ? -4.723 -15.367 29.456 1.00 37.44 239 VAL A N 1
ATOM 1836 C CA . VAL A 1 239 ? -3.477 -15.794 28.807 1.00 37.44 239 VAL A CA 1
ATOM 1837 C C . VAL A 1 239 ? -3.829 -16.373 27.442 1.00 37.44 239 VAL A C 1
ATOM 1839 O O . VAL A 1 239 ? -4.409 -17.453 27.352 1.00 37.44 239 VAL A O 1
ATOM 1842 N N . ILE A 1 240 ? -3.459 -15.657 26.383 1.00 41.03 240 ILE A N 1
ATOM 1843 C CA . ILE A 1 240 ? -3.455 -16.155 25.002 1.00 41.03 240 ILE A CA 1
ATOM 1844 C C . ILE A 1 240 ? -2.023 -15.950 24.498 1.00 41.03 240 ILE A C 1
ATOM 1846 O O . ILE A 1 240 ? -1.501 -14.841 24.581 1.00 41.03 240 ILE A O 1
ATOM 1850 N N . GLU A 1 241 ? -1.347 -17.021 24.075 1.00 33.16 241 GLU A N 1
ATOM 1851 C CA . GLU A 1 241 ? 0.058 -16.987 23.612 1.00 33.16 241 GLU A CA 1
ATOM 1852 C C . GLU A 1 241 ? 1.069 -16.360 24.602 1.00 33.16 241 GLU A C 1
ATOM 1854 O O . GLU A 1 241 ? 2.063 -15.755 24.209 1.00 33.16 241 GLU A O 1
ATOM 1859 N N . GLY A 1 242 ? 0.831 -16.483 25.915 1.00 39.66 242 GLY A N 1
ATOM 1860 C CA . GLY A 1 242 ? 1.744 -15.958 26.940 1.00 39.66 242 GLY A CA 1
ATOM 1861 C C . GLY A 1 242 ? 1.640 -14.450 27.204 1.00 39.66 242 GLY A C 1
ATOM 1862 O O . GLY A 1 242 ? 2.470 -13.917 27.940 1.00 39.66 242 GLY A O 1
ATOM 1863 N N . GLN A 1 243 ? 0.628 -13.759 26.664 1.00 35.91 243 GLN A N 1
ATOM 1864 C CA . GLN A 1 243 ? 0.345 -12.352 26.975 1.00 35.91 243 GLN A CA 1
ATOM 1865 C C . GLN A 1 243 ? -0.999 -12.189 27.698 1.00 35.91 243 GLN A C 1
ATOM 1867 O O . GLN A 1 243 ? -2.008 -12.771 27.308 1.00 35.91 243 GLN A O 1
ATOM 1872 N N . THR A 1 244 ? -0.989 -11.380 28.758 1.00 40.81 244 THR A N 1
ATOM 1873 C CA . THR A 1 244 ? -2.106 -11.120 29.678 1.00 40.81 244 THR A CA 1
ATOM 1874 C C . THR A 1 244 ? -2.864 -9.866 29.225 1.00 40.81 244 THR A C 1
ATOM 1876 O O . THR A 1 244 ? -2.311 -8.768 29.301 1.00 40.81 244 THR A O 1
ATOM 1879 N N . LEU A 1 245 ? -4.108 -10.002 28.746 1.00 46.78 245 LEU A N 1
ATOM 1880 C CA . LEU A 1 245 ? -4.919 -8.871 28.254 1.00 46.78 245 LEU A CA 1
ATOM 1881 C C . LEU A 1 245 ? -5.966 -8.406 29.284 1.00 46.78 245 LEU A C 1
ATOM 1883 O O . LEU A 1 245 ? -6.673 -9.234 29.854 1.00 46.78 245 LEU A O 1
ATOM 1887 N N . ASP A 1 246 ? -6.087 -7.088 29.488 1.00 56.31 246 ASP A N 1
ATOM 1888 C CA . ASP A 1 246 ? -7.041 -6.468 30.423 1.00 56.31 246 ASP A CA 1
ATOM 1889 C C . ASP A 1 246 ? -8.487 -6.517 29.890 1.00 56.31 246 ASP A C 1
ATOM 1891 O O . ASP A 1 246 ? -8.791 -5.996 28.813 1.00 56.31 246 ASP A O 1
ATOM 1895 N N . LEU A 1 247 ? -9.385 -7.144 30.655 1.00 56.50 247 LEU A N 1
ATOM 1896 C CA . LEU A 1 247 ? -10.796 -7.345 30.312 1.00 56.50 247 LEU A CA 1
ATOM 1897 C C . LEU A 1 247 ? -11.659 -6.085 30.478 1.00 56.50 247 LEU A C 1
ATOM 1899 O O . LEU A 1 247 ? -12.700 -5.972 29.826 1.00 56.50 247 LEU A O 1
ATOM 1903 N N . GLY A 1 248 ? -11.243 -5.126 31.309 1.00 61.78 248 GLY A N 1
ATOM 1904 C CA . GLY A 1 248 ? -12.001 -3.900 31.588 1.00 61.78 248 GLY A CA 1
ATOM 1905 C C . GLY A 1 248 ? -12.404 -3.106 30.334 1.00 61.78 248 GLY A C 1
ATOM 1906 O O . GLY A 1 248 ? -13.601 -2.892 30.110 1.00 61.78 248 GLY A O 1
ATOM 1907 N N . PRO A 1 249 ? -11.456 -2.689 29.472 1.00 62.50 249 PRO A N 1
ATOM 1908 C CA . PRO A 1 249 ? -11.778 -1.921 28.267 1.00 62.50 249 PRO A CA 1
ATOM 1909 C C . PRO A 1 249 ? -12.608 -2.708 27.241 1.00 62.50 249 PRO A C 1
ATOM 1911 O O . PRO A 1 249 ? -13.391 -2.112 26.503 1.00 62.50 249 PRO A O 1
ATOM 1914 N N . ILE A 1 250 ? -12.483 -4.037 27.223 1.00 67.56 250 ILE A N 1
ATOM 1915 C CA . ILE A 1 250 ? -13.193 -4.935 26.299 1.00 67.56 250 ILE A CA 1
ATOM 1916 C C . ILE A 1 250 ? -14.681 -5.003 26.651 1.00 67.56 250 ILE A C 1
ATOM 1918 O O . ILE A 1 250 ? -15.549 -4.870 25.786 1.00 67.56 250 ILE A O 1
ATOM 1922 N N . LEU A 1 251 ? -14.985 -5.166 27.940 1.00 69.62 251 LEU A N 1
ATOM 1923 C CA . LEU A 1 251 ? -16.360 -5.180 28.434 1.00 69.62 251 LEU A CA 1
ATOM 1924 C C . LEU A 1 251 ? -16.997 -3.791 28.346 1.00 69.62 251 LEU A C 1
ATOM 1926 O O . LEU A 1 251 ? -18.167 -3.677 27.989 1.00 69.62 251 LEU A O 1
ATOM 1930 N N . ALA A 1 252 ? -16.227 -2.728 28.592 1.00 68.88 252 ALA A N 1
ATOM 1931 C CA . ALA A 1 252 ? -16.714 -1.361 28.434 1.00 68.88 252 ALA A CA 1
ATOM 1932 C C . ALA A 1 252 ? -17.139 -1.053 26.985 1.00 68.88 252 ALA A C 1
ATOM 1934 O O . ALA A 1 252 ? -18.133 -0.354 26.779 1.00 68.88 252 ALA A O 1
ATOM 1935 N N . ASP A 1 253 ? -16.425 -1.573 25.982 1.00 77.00 253 ASP A N 1
ATOM 1936 C CA . ASP A 1 253 ? -16.817 -1.447 24.573 1.00 77.00 253 ASP A CA 1
ATOM 1937 C C . ASP A 1 253 ? -18.086 -2.254 24.250 1.00 77.00 253 ASP A C 1
ATOM 1939 O O . ASP A 1 253 ? -19.008 -1.725 23.622 1.00 77.00 253 ASP A O 1
ATOM 1943 N N . LEU A 1 254 ? -18.190 -3.493 24.748 1.00 80.25 254 LEU A N 1
ATOM 1944 C CA . LEU A 1 254 ? -19.395 -4.316 24.597 1.00 80.25 254 LEU A CA 1
ATOM 1945 C C . LEU A 1 254 ? -20.636 -3.610 25.166 1.00 80.25 254 LEU A C 1
ATOM 1947 O O . LEU A 1 254 ? -21.650 -3.506 24.477 1.00 80.25 254 LEU A O 1
ATOM 1951 N N . LEU A 1 255 ? -20.542 -3.082 26.389 1.00 76.44 255 LEU A N 1
ATOM 1952 C CA . LEU A 1 255 ? -21.647 -2.401 27.071 1.00 76.44 255 LEU A CA 1
ATOM 1953 C C . LEU A 1 255 ? -22.076 -1.111 26.361 1.00 76.44 255 LEU A C 1
ATOM 1955 O O . LEU A 1 255 ? -23.259 -0.772 26.361 1.00 76.44 255 LEU A O 1
ATOM 1959 N N . LYS A 1 256 ? -21.138 -0.401 25.722 1.00 77.00 256 LYS A N 1
ATOM 1960 C CA . LYS A 1 256 ? -21.441 0.784 24.902 1.00 77.00 256 LYS A CA 1
ATOM 1961 C C . LYS A 1 256 ? -22.119 0.425 23.579 1.00 77.00 256 LYS A C 1
ATOM 1963 O O . LYS A 1 256 ? -22.962 1.186 23.109 1.00 77.00 256 LYS A O 1
ATOM 1968 N N . ARG A 1 257 ? -21.737 -0.696 22.963 1.00 80.31 257 ARG A N 1
ATOM 1969 C CA . ARG A 1 257 ? -22.250 -1.143 21.657 1.00 80.31 257 ARG A CA 1
ATOM 1970 C C . ARG A 1 257 ? -23.594 -1.848 21.741 1.00 80.31 257 ARG A C 1
ATOM 1972 O O . ARG A 1 257 ? -24.396 -1.707 20.822 1.00 80.31 257 ARG A O 1
ATOM 1979 N N . ASP A 1 258 ? -23.829 -2.624 22.793 1.00 79.62 258 ASP A N 1
ATOM 1980 C CA . ASP A 1 258 ? -25.012 -3.471 22.897 1.00 79.62 258 ASP A CA 1
ATOM 1981 C C . ASP A 1 258 ? -25.757 -3.230 24.213 1.00 79.62 258 ASP A C 1
ATOM 1983 O O . ASP A 1 258 ? -25.481 -3.819 25.258 1.00 79.62 258 ASP A O 1
ATOM 1987 N N . ALA A 1 259 ? -26.781 -2.377 24.127 1.00 76.25 259 ALA A N 1
ATOM 1988 C CA . ALA A 1 259 ? -27.621 -1.996 25.256 1.00 76.25 259 ALA A CA 1
ATOM 1989 C C . ALA A 1 259 ? -28.400 -3.172 25.879 1.00 76.25 259 ALA A C 1
ATOM 1991 O O . ALA A 1 259 ? -28.970 -3.020 26.963 1.00 76.25 259 ALA A O 1
ATOM 1992 N N . ARG A 1 260 ? -28.449 -4.349 25.236 1.00 82.06 260 ARG A N 1
ATOM 1993 C CA . ARG A 1 260 ? -29.050 -5.555 25.834 1.00 82.06 260 ARG A CA 1
ATOM 1994 C C . ARG A 1 260 ? 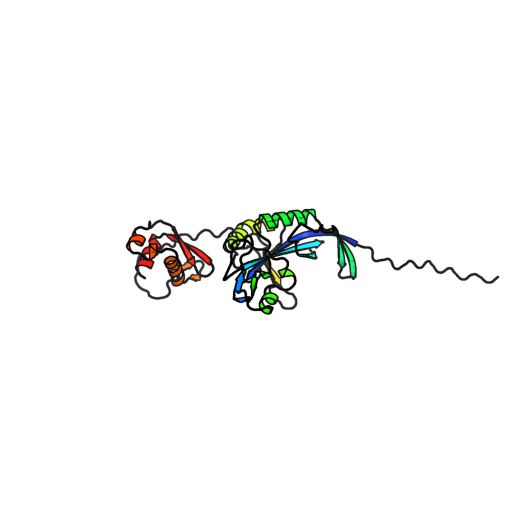-28.250 -6.051 27.037 1.00 82.06 260 ARG A C 1
ATOM 1996 O O . ARG A 1 260 ? -28.844 -6.632 27.938 1.00 82.06 260 ARG A O 1
ATOM 2003 N N . TRP A 1 261 ? -26.950 -5.760 27.086 1.00 78.94 261 TRP A N 1
ATOM 2004 C CA . TRP A 1 261 ? -26.059 -6.142 28.184 1.00 78.94 261 TRP A CA 1
ATOM 2005 C C . TRP A 1 261 ? -26.184 -5.245 29.418 1.00 78.94 261 TRP A C 1
ATOM 2007 O O . TRP A 1 261 ? -25.770 -5.643 30.499 1.00 78.94 261 TRP A O 1
ATOM 2017 N N . LEU A 1 262 ? -26.801 -4.066 29.274 1.00 74.50 262 LEU A N 1
ATOM 2018 C CA . LEU A 1 262 ? -27.051 -3.117 30.367 1.00 74.50 262 LEU A CA 1
ATOM 2019 C C . LEU A 1 262 ? -28.345 -3.411 31.147 1.00 74.50 262 LEU A C 1
ATOM 2021 O O . LEU A 1 262 ? -28.596 -2.797 32.179 1.00 74.50 262 LEU A O 1
ATOM 2025 N N . SER A 1 263 ? -29.204 -4.305 30.646 1.00 77.06 263 SER A N 1
ATOM 2026 C CA . SER A 1 263 ? -30.505 -4.613 31.248 1.00 77.06 263 SER A CA 1
ATOM 2027 C C . SER A 1 263 ? -30.538 -6.051 31.738 1.00 77.06 263 SER A C 1
ATOM 2029 O O . SER A 1 263 ? -30.422 -6.977 30.942 1.00 77.06 263 SER A O 1
ATOM 2031 N N . THR A 1 264 ? -30.782 -6.251 33.032 1.00 69.31 264 THR A N 1
ATOM 2032 C CA . THR A 1 264 ? -30.807 -7.579 33.664 1.00 69.31 264 THR A CA 1
ATOM 2033 C C . THR A 1 264 ? -31.818 -8.534 33.021 1.00 69.31 264 THR A C 1
ATOM 2035 O O . THR A 1 264 ? -31.537 -9.721 32.867 1.00 69.31 264 THR A O 1
ATOM 2038 N N . GLU A 1 265 ? -32.985 -8.034 32.604 1.00 74.50 265 GLU A N 1
ATOM 2039 C CA . GLU A 1 265 ? -34.005 -8.845 31.923 1.00 74.50 265 GLU A CA 1
ATOM 2040 C C . GLU A 1 265 ? -33.577 -9.238 30.505 1.00 74.50 265 GLU A C 1
ATOM 2042 O O . GLU A 1 265 ? -33.708 -10.398 30.114 1.00 74.50 265 GLU A O 1
ATOM 2047 N N . ARG A 1 266 ? -33.004 -8.298 29.741 1.00 75.12 266 ARG A N 1
ATOM 2048 C CA . ARG A 1 266 ? -32.549 -8.556 28.365 1.00 75.12 266 ARG A CA 1
ATOM 2049 C C . ARG A 1 266 ? -31.294 -9.415 28.330 1.00 75.12 266 ARG A C 1
ATOM 2051 O O . ARG A 1 266 ? -31.197 -10.287 27.478 1.00 75.12 266 ARG A O 1
ATOM 2058 N N . LEU A 1 267 ? -30.390 -9.220 29.285 1.00 72.56 267 LEU A N 1
ATOM 2059 C CA . LEU A 1 267 ? -29.198 -10.034 29.487 1.00 72.56 267 LEU A CA 1
ATOM 2060 C C . LEU A 1 267 ? -29.577 -11.503 29.715 1.00 72.56 267 LEU A C 1
ATOM 2062 O O . LEU A 1 267 ? -28.989 -12.390 29.105 1.00 72.56 267 LEU A O 1
ATOM 2066 N N . ARG A 1 268 ? -30.600 -11.777 30.538 1.00 73.75 268 ARG A N 1
ATOM 2067 C CA . ARG A 1 268 ? -31.105 -13.145 30.756 1.00 73.75 268 ARG A CA 1
ATOM 2068 C C . ARG A 1 268 ? -31.721 -13.762 29.501 1.00 73.75 268 ARG A C 1
ATOM 2070 O O . ARG A 1 268 ? -31.588 -14.965 29.322 1.00 73.75 268 ARG A O 1
ATOM 2077 N N . ALA A 1 269 ? -32.344 -12.952 28.645 1.00 78.50 269 ALA A N 1
ATOM 2078 C CA . ALA A 1 269 ? -33.005 -13.401 27.420 1.00 78.50 269 ALA A CA 1
ATOM 2079 C C . ALA A 1 269 ? -32.051 -13.720 26.252 1.00 78.50 269 ALA A C 1
ATOM 2081 O O . ALA A 1 269 ? -32.483 -14.316 25.268 1.00 78.50 269 ALA A O 1
ATOM 2082 N N . ILE A 1 270 ? -30.776 -13.320 26.324 1.00 79.25 270 ILE A N 1
ATOM 2083 C CA . ILE A 1 270 ? -29.763 -13.714 25.332 1.00 79.25 270 ILE A CA 1
ATOM 2084 C C . ILE A 1 270 ? -29.572 -15.241 25.414 1.00 79.25 270 ILE A C 1
ATOM 2086 O O . ILE A 1 270 ? -29.613 -15.795 26.503 1.00 79.25 270 ILE A O 1
ATOM 2090 N N . ASP A 1 271 ? -29.367 -15.951 24.309 1.00 80.25 271 ASP A N 1
ATOM 2091 C CA . ASP A 1 271 ? -29.043 -17.386 24.367 1.00 80.25 271 ASP A CA 1
ATOM 2092 C C . ASP A 1 271 ? -27.609 -17.574 24.892 1.00 80.25 271 ASP A C 1
ATOM 2094 O O . ASP A 1 271 ? -26.691 -16.922 24.400 1.00 80.25 271 ASP A O 1
ATOM 2098 N N . ASP A 1 272 ? -27.389 -18.442 25.880 1.00 62.34 272 ASP A N 1
ATOM 2099 C CA . ASP A 1 272 ? -26.059 -18.690 26.458 1.00 62.34 272 ASP A CA 1
ATOM 2100 C C . ASP A 1 272 ? -25.046 -19.223 25.433 1.00 62.34 272 ASP A C 1
ATOM 2102 O O . ASP A 1 272 ? -23.848 -18.963 25.571 1.00 62.34 272 ASP A O 1
ATOM 2106 N N . LEU A 1 273 ? -25.516 -19.913 24.391 1.00 64.50 273 LEU A N 1
ATOM 2107 C CA . LEU A 1 273 ? -24.679 -20.422 23.302 1.00 64.50 273 LEU A CA 1
ATOM 2108 C C . LEU A 1 273 ? -24.439 -19.390 22.195 1.00 64.50 273 LEU A C 1
ATOM 2110 O O . LEU A 1 273 ? -23.637 -19.639 21.295 1.00 64.50 273 LEU A O 1
ATOM 2114 N N . SER A 1 274 ? -25.113 -18.237 22.234 1.00 63.12 274 SER A N 1
ATOM 2115 C CA . SER A 1 274 ? -24.924 -17.210 21.209 1.00 63.12 274 SER A CA 1
ATOM 2116 C C . SER A 1 274 ? -23.524 -16.606 21.292 1.00 63.12 274 SER A C 1
ATOM 2118 O O . SER A 1 274 ? -23.076 -16.190 22.359 1.00 63.12 274 SER A O 1
ATOM 2120 N N . MET A 1 275 ? -22.826 -16.563 20.158 1.00 60.22 275 MET A N 1
ATOM 2121 C CA . MET A 1 275 ? -21.487 -15.985 20.076 1.00 60.22 275 MET A CA 1
ATOM 2122 C C . MET A 1 275 ? -21.565 -14.460 20.074 1.00 60.22 275 MET A C 1
ATOM 2124 O O . MET A 1 275 ? -22.355 -13.852 19.347 1.00 60.22 275 MET A O 1
ATOM 2128 N N . VAL A 1 276 ? -20.746 -13.839 20.918 1.00 67.25 276 VAL A N 1
ATOM 2129 C CA . VAL A 1 276 ? -20.717 -12.395 21.139 1.00 67.25 276 VAL A CA 1
ATOM 2130 C C . VAL A 1 276 ? -19.346 -11.878 20.747 1.00 67.25 276 VAL A C 1
ATOM 2132 O O . VAL A 1 276 ? -18.339 -12.215 21.370 1.00 67.25 276 VAL A O 1
ATOM 2135 N N . ALA A 1 277 ? -19.321 -11.022 19.728 1.00 66.38 277 ALA A N 1
ATOM 2136 C CA . ALA A 1 277 ? -18.104 -10.376 19.265 1.00 66.38 277 ALA A CA 1
ATOM 2137 C C . ALA A 1 277 ? -17.682 -9.236 20.212 1.00 66.38 277 ALA A C 1
ATOM 2139 O O . ALA A 1 277 ? -18.333 -8.187 20.305 1.00 66.38 277 ALA A O 1
ATOM 2140 N N . LEU A 1 278 ? -16.552 -9.444 20.874 1.00 64.94 278 LEU A N 1
ATOM 2141 C CA . LEU A 1 278 ? -15.827 -8.525 21.738 1.00 64.94 278 LEU A CA 1
ATOM 2142 C C . LEU A 1 278 ? -14.712 -7.820 20.961 1.00 64.94 278 LEU A C 1
ATOM 2144 O O . LEU A 1 278 ? -14.068 -8.402 20.086 1.00 64.94 278 LEU A O 1
ATOM 2148 N N . ARG A 1 279 ? -14.442 -6.561 21.308 1.00 68.06 279 ARG A N 1
ATOM 2149 C CA . ARG A 1 279 ? -13.342 -5.791 20.718 1.00 68.06 279 ARG A CA 1
ATOM 2150 C C . ARG A 1 279 ? -12.291 -5.509 21.776 1.00 68.06 279 ARG A C 1
ATOM 2152 O O . ARG A 1 279 ? -12.562 -4.862 22.783 1.00 68.06 279 ARG A O 1
ATOM 2159 N N . ALA A 1 280 ? -11.088 -6.000 21.532 1.00 58.06 280 ALA A N 1
ATOM 2160 C CA . ALA A 1 280 ? -9.925 -5.727 22.347 1.00 58.06 280 ALA A CA 1
ATOM 2161 C C . ALA A 1 280 ? -9.192 -4.457 21.879 1.00 58.06 280 ALA A C 1
ATOM 2163 O O . ALA A 1 280 ? -9.220 -4.121 20.689 1.00 58.06 280 ALA A O 1
ATOM 2164 N N . PRO A 1 281 ? -8.497 -3.753 22.795 1.00 52.41 281 PRO A N 1
ATOM 2165 C CA . PRO A 1 281 ? -7.571 -2.688 22.426 1.00 52.41 281 PRO A CA 1
ATOM 2166 C C . PRO A 1 281 ? -6.561 -3.176 21.377 1.00 52.41 281 PRO A C 1
ATOM 2168 O O . PRO A 1 281 ? -6.041 -4.287 21.475 1.00 52.41 281 PRO A O 1
ATOM 2171 N N . GLY A 1 282 ? -6.293 -2.355 20.359 1.00 56.47 282 GLY A N 1
ATOM 2172 C CA . GLY A 1 282 ? -5.427 -2.735 19.235 1.00 56.47 282 GLY A CA 1
ATOM 2173 C C . GLY A 1 282 ? -6.138 -3.486 18.103 1.00 56.47 282 GLY A C 1
ATOM 2174 O O . GLY A 1 282 ? -5.483 -4.174 17.329 1.00 56.47 282 GLY A O 1
ATOM 2175 N N . GLY A 1 283 ? -7.470 -3.389 18.007 1.00 55.34 283 GLY A N 1
ATOM 2176 C CA . GLY A 1 283 ? -8.243 -3.870 16.850 1.00 55.34 283 GLY A CA 1
ATOM 2177 C C . GLY A 1 283 ? -8.500 -5.378 16.818 1.00 55.34 283 GLY A C 1
ATOM 2178 O O . GLY A 1 283 ? -9.210 -5.860 15.936 1.00 55.34 283 GLY A O 1
ATOM 2179 N N . LYS A 1 284 ? -7.983 -6.123 17.801 1.00 49.66 284 LYS A N 1
ATOM 2180 C CA . LYS A 1 284 ? -8.237 -7.557 17.963 1.00 49.66 284 LYS A CA 1
ATOM 2181 C C . LYS A 1 284 ? -9.732 -7.787 18.221 1.00 49.66 284 LYS A C 1
ATOM 2183 O O . LYS A 1 284 ? -10.319 -7.160 19.103 1.00 49.66 284 LYS A O 1
ATOM 2188 N N . ARG A 1 285 ? -10.357 -8.682 17.458 1.00 53.06 285 ARG A N 1
ATOM 2189 C CA . ARG A 1 285 ? -11.739 -9.124 17.684 1.00 53.06 285 ARG A CA 1
ATOM 2190 C C . ARG A 1 285 ? -11.697 -10.507 18.319 1.00 53.06 285 ARG A C 1
ATOM 2192 O O . ARG A 1 285 ? -10.939 -11.362 17.875 1.00 53.06 285 ARG A O 1
ATOM 2199 N N . LEU A 1 286 ? -12.455 -10.679 19.389 1.00 52.91 286 LEU A N 1
ATOM 2200 C CA . LEU A 1 286 ? -12.564 -11.922 20.144 1.00 52.91 286 LEU A CA 1
ATOM 2201 C C . LEU A 1 286 ? -14.028 -12.338 20.116 1.00 52.91 286 LEU A C 1
ATOM 2203 O O . LEU A 1 286 ? -14.895 -11.474 20.187 1.00 52.91 286 LEU A O 1
ATOM 2207 N N . GLU A 1 287 ? -14.321 -13.627 20.057 1.00 49.62 287 GLU A N 1
ATOM 2208 C CA . GLU A 1 287 ? -15.691 -14.104 20.217 1.00 49.62 287 GLU A CA 1
ATOM 2209 C C . GLU A 1 287 ? -15.788 -14.986 21.453 1.00 49.62 287 GLU A C 1
ATOM 2211 O O . GLU A 1 287 ? -14.917 -15.813 21.720 1.00 49.62 287 GLU A O 1
ATOM 2216 N N . ALA A 1 288 ? -16.842 -14.778 22.236 1.00 55.34 288 ALA A N 1
ATOM 2217 C CA . ALA A 1 288 ? -17.125 -15.590 23.407 1.00 55.34 288 ALA A CA 1
ATOM 2218 C C . ALA A 1 288 ? -18.621 -15.923 23.460 1.00 55.34 288 ALA A C 1
ATOM 2220 O O . ALA A 1 288 ? -19.442 -15.062 23.128 1.00 55.34 288 ALA A O 1
ATOM 2221 N N . PRO A 1 289 ? -18.998 -17.133 23.903 1.00 59.41 289 PRO A N 1
ATOM 2222 C CA . PRO A 1 289 ? -20.391 -17.453 24.172 1.00 59.41 289 PRO A CA 1
ATOM 2223 C C . PRO A 1 289 ? -20.981 -16.487 25.203 1.00 59.41 289 PRO A C 1
ATOM 2225 O O . PRO A 1 289 ? -20.333 -16.148 26.202 1.00 59.41 289 PRO A O 1
ATOM 2228 N N . ALA A 1 290 ? -22.226 -16.062 25.004 1.00 68.19 290 ALA A N 1
ATOM 2229 C CA . ALA A 1 290 ? -22.877 -15.116 25.898 1.00 68.19 290 ALA A CA 1
ATOM 2230 C C . ALA A 1 290 ? -22.964 -15.651 27.333 1.00 68.19 290 ALA A C 1
ATOM 2232 O O . ALA A 1 290 ? -22.795 -14.880 28.277 1.00 68.19 290 ALA A O 1
ATOM 2233 N N . GLY A 1 291 ? -23.138 -16.965 27.507 1.00 57.91 291 GLY A N 1
ATOM 2234 C CA . GLY A 1 291 ? -23.151 -17.625 28.814 1.00 57.91 291 GLY A CA 1
ATOM 2235 C C . GLY A 1 291 ? -21.863 -17.415 29.618 1.00 57.91 291 GLY A C 1
ATOM 2236 O O . GLY A 1 291 ? -21.914 -17.343 30.843 1.00 57.91 291 GLY A O 1
ATOM 2237 N N . THR A 1 292 ? -20.720 -17.228 28.950 1.00 57.84 292 THR A N 1
ATOM 2238 C CA . THR A 1 292 ? -19.430 -16.918 29.591 1.00 57.84 292 THR A CA 1
ATOM 2239 C C . THR A 1 292 ? -19.362 -15.465 30.074 1.00 57.84 292 THR A C 1
ATOM 2241 O O . THR A 1 292 ? -18.753 -15.182 31.103 1.00 57.84 292 THR A O 1
ATOM 2244 N N . LEU A 1 293 ? -20.003 -14.537 29.358 1.00 65.00 293 LEU A N 1
ATOM 2245 C CA . LEU A 1 293 ? -19.922 -13.095 29.618 1.00 65.00 293 LEU A CA 1
ATOM 2246 C C . LEU A 1 293 ? -20.992 -12.591 30.590 1.00 65.00 293 LEU A C 1
ATOM 2248 O O . LEU A 1 293 ? -20.725 -11.692 31.387 1.00 65.00 293 LEU A O 1
ATOM 2252 N N . LYS A 1 294 ? -22.197 -13.169 30.557 1.00 68.62 294 LYS A N 1
ATOM 2253 C CA . LYS A 1 294 ? -23.315 -12.801 31.439 1.00 68.62 294 LYS A CA 1
ATOM 2254 C C . LYS A 1 294 ? -22.963 -12.749 32.930 1.00 68.62 294 LYS A C 1
ATOM 2256 O O . LYS A 1 294 ? -23.322 -11.751 33.546 1.00 68.62 294 LYS A O 1
ATOM 2261 N N . PRO A 1 295 ? -22.288 -13.748 33.537 1.00 53.81 295 PRO A N 1
ATOM 2262 C CA . PRO A 1 295 ? -21.960 -13.690 34.961 1.00 53.81 295 PRO A CA 1
ATOM 2263 C C . PRO A 1 295 ? -20.928 -12.605 35.285 1.00 53.81 295 PRO A C 1
ATOM 2265 O O . PRO A 1 295 ? -20.963 -12.053 36.378 1.00 53.81 295 PRO A O 1
ATOM 2268 N N . ILE A 1 296 ? -20.042 -12.278 34.340 1.00 61.62 296 ILE A N 1
ATOM 2269 C CA . ILE A 1 296 ? -19.032 -11.227 34.501 1.00 61.62 296 ILE A CA 1
ATOM 2270 C C . ILE A 1 296 ? -19.711 -9.856 34.460 1.00 61.62 296 ILE A C 1
ATOM 2272 O O . ILE A 1 296 ? -19.495 -9.038 35.344 1.00 61.62 296 ILE A O 1
ATOM 2276 N N . VAL A 1 297 ? -20.584 -9.631 33.474 1.00 66.44 297 VAL A N 1
ATOM 2277 C CA . VAL A 1 297 ? -21.346 -8.381 33.335 1.00 66.44 297 VAL A CA 1
ATOM 2278 C C . VAL A 1 297 ? -22.361 -8.200 34.463 1.00 66.44 297 VAL A C 1
ATOM 2280 O O . VAL A 1 297 ? -22.546 -7.087 34.931 1.00 66.44 297 VAL A O 1
ATOM 2283 N N . ALA A 1 298 ? -22.986 -9.277 34.942 1.00 64.62 298 ALA A N 1
ATOM 2284 C CA . ALA A 1 298 ? -23.906 -9.222 36.078 1.00 64.62 298 ALA A CA 1
ATOM 2285 C C . ALA A 1 298 ? -23.211 -8.958 37.429 1.00 64.62 298 ALA A C 1
ATOM 2287 O O . ALA A 1 298 ? -23.903 -8.697 38.411 1.00 64.62 298 ALA A O 1
ATOM 2288 N N . ALA A 1 299 ? -21.880 -9.075 37.488 1.00 58.56 299 ALA A N 1
ATOM 2289 C CA . ALA A 1 299 ? -21.069 -8.805 38.674 1.00 58.56 299 ALA A CA 1
ATOM 2290 C C . ALA A 1 299 ? -20.402 -7.412 38.664 1.00 58.56 299 ALA A C 1
ATOM 2292 O O . ALA A 1 299 ? -19.765 -7.059 39.659 1.00 58.56 299 ALA A O 1
ATOM 2293 N N . LEU A 1 300 ? -20.527 -6.658 37.561 1.00 59.41 300 LEU A N 1
ATOM 2294 C CA . LEU A 1 300 ? -20.139 -5.244 37.439 1.00 59.41 300 LEU A CA 1
ATOM 2295 C C . LEU A 1 300 ? -21.232 -4.328 38.006 1.00 59.41 300 LEU A C 1
ATOM 2297 O O . LEU A 1 300 ? -20.853 -3.288 38.587 1.00 59.41 300 LEU A O 1
#

Nearest PDB structures (foldseek):
  6ywy-assembly1_M  TM=1.813E-01  e=7.480E-01  Neurospora crassa
  6p5a-assembly1_G  TM=4.215E-01  e=2.098E+00  Drosophila melanogaster
  1a4e-assembly1_A  TM=3.217E-01  e=3.408E+00  Saccharomyces cerevisiae

pLDDT: mean 72.24, std 18.07, range [29.77, 94.94]

Radius of gyration: 28.63 Å; Cα contacts (8 Å, |Δi|>4): 464; chains: 1; bounding box: 94×47×102 Å

Sequence (300 aa):
MPALPPSLPPSFPPRRPGLRTVQGRLTPCLTLQTLSRGDGLLGLLRDGVFGPRGDQVTVAWVDWLYLVNDQPLWQTSAPRSVLGSRPLPTERLTDANGQAVLLHRDLAAEAQATHRLRDSGLHPLKADHLQWRSAEAQTQALPGDRALGLWSLPQEEAFGDFWAEQVPELQAAGWRVVVKPGFAHQSVPVEAWRLLIEPDTGEVLGQQVAGALGQRPPEPSPLGLPPRSGAWFMTLGVVIEGQTLDLGPILADLLKRDARWLSTERLRAIDDLSMVALRAPGGKRLEAPAGTLKPIVAAL

Solvent-accessible surface area (backbone atoms only — not comparable to full-atom values): 17809 Å² total; per-residue (Å²): 132,87,81,79,78,83,78,76,76,83,81,72,71,80,77,71,80,71,73,45,75,45,74,36,49,79,31,43,32,42,37,37,35,41,44,28,58,91,50,31,40,57,30,34,54,66,50,94,75,30,60,66,36,66,64,62,48,58,38,29,40,44,32,44,31,27,24,49,96,91,37,85,74,48,74,46,75,49,78,92,62,77,83,90,61,83,79,69,60,59,46,85,44,67,48,98,85,71,46,53,31,38,36,40,52,57,65,67,59,52,51,52,50,53,50,54,48,48,73,65,55,45,39,83,40,66,48,88,39,50,40,54,78,43,72,67,35,44,45,70,72,43,62,72,76,51,50,80,45,29,24,27,55,57,49,76,79,52,42,30,55,39,46,62,59,43,48,56,54,40,43,76,73,53,34,44,43,31,35,30,79,71,48,81,42,75,61,32,55,64,75,32,77,42,80,40,58,41,88,89,78,66,46,73,70,22,36,30,65,69,42,60,69,49,70,66,70,75,79,76,72,81,85,79,78,83,86,85,76,86,82,75,98,69,85,75,43,54,73,57,97,86,45,71,46,76,50,65,67,23,51,54,48,42,48,72,73,36,68,49,67,74,33,77,71,49,45,66,68,52,56,48,79,42,76,39,82,37,50,40,90,88,79,44,73,45,70,44,38,34,54,73,46,50,66,58,61,74,70,108

Mean predicted aligned error: 16.37 Å

Foldseek 3Di:
DDDDDDDDDPDDDPPQQDAAEDEWDWAKEKEKEKDFVVLQWQWFPDDDLADTGGGIFMKMWMKGFTDDPNHTDDIDTQDQDPPDDDDDQWDWDQDPVRGTYIYGDPVVLSVVVVVLCVVLQKHADQLVRTDGNDPVSVCVRQPDPRNVGMIGHNDPQCLLVSLQPSVQVSVVSRYKYWYAPPRQRNQFDQPDWDFDADPPPRHGRTIIRDGDTDDRPPADDADDDDDDDDDDPDQPFDDDPNDGAGCVVQVVVQVVVDVLLVDPVSLVVQDQQDWDWTAGPSRDIHIHRSVVCSVVSVVD